Protein AF-A0A958CRF4-F1 (afdb_monomer_lite)

Foldseek 3Di:
DPLKLLQLLLCLQVLVPDDDDDQLLCLQPVVHDDPLLDDDLPDALLVLLVVLLVSLLVVLVLQLCCQVLQLLDQDDDVCVSSVGDPSNCVSAWDWDDDPFKIKIKGQSLSSGSLSSVLRNLVPPPQSVLLVVCPPHDCPDPSNCCNVVPSQVVNLVSSVSSQSSLVSNVVVCVPVVSQVVFDPLQVSLVVSADDPPDRTRPPRDPSSNDRSNPGGGSMGMDMDTHDPDHDDPPVSVVVSCVSVVPDDPDDDDD

Secondary structure (DSSP, 8-state):
---SHHHHHHHHTTGGG--S---HHHHHHTT---GGG---TTS-HHHHHHHHHHHHHHHHHHHHTHHHHHTT-SS--HHHHTT--HHHHHHHEEEEEETTEEEEEEEGGGG-HHHHHHHHHIIIIIHHHHHHTTT--TTSHHHHHIIIIIHHHHHHHHHHHHHHHHHHHHTTTT-HHHHTTB-HHHHHHHTPPPTTPPPPTT--GGG---GGG----EEEEEEEPPSS---THHHHHHHHHHTT---------

Sequence (253 aa):
MPTSLPALAAGILRSDQLWHVRSDAVRFEAAGLTPAYTLEAALSVEAQADRAAHLVAELARKLGRLPEAFAWWPVFEPGPYFDLYSSQIHSFCRVEELQSVVRVRIYADLLLPAFRRAEAFFIETFLPAYHAAAGLAPDDAFSRNLADHAIPGMIELLRDAELAVAGTLARLEDQLDVLALLGGLEERIQHRPPPGSRLAPRLPLELQRMPREMPTLTLDAMFNGPERRPFGRDAWLHFQQAQGVRQSWPNND

Structure (mmCIF, N/CA/C/O backbone):
data_AF-A0A958CRF4-F1
#
_entry.id   AF-A0A958CRF4-F1
#
loop_
_atom_site.group_PDB
_atom_site.id
_atom_site.type_symbol
_atom_site.label_atom_id
_atom_site.label_alt_id
_atom_site.label_comp_id
_atom_site.label_asym_id
_atom_site.label_entity_id
_atom_site.label_seq_id
_atom_site.pdbx_PDB_ins_code
_atom_site.Cartn_x
_atom_site.Cartn_y
_atom_site.Cartn_z
_atom_site.occupancy
_atom_site.B_iso_or_equiv
_atom_site.auth_seq_id
_atom_site.auth_comp_id
_atom_site.auth_asym_id
_atom_site.auth_atom_id
_atom_site.pdbx_PDB_model_num
ATOM 1 N N . MET A 1 1 ? 4.910 -7.845 1.974 1.00 82.00 1 MET A N 1
ATOM 2 C CA . MET A 1 1 ? 5.471 -7.365 0.696 1.00 82.00 1 MET A CA 1
ATOM 3 C C . MET A 1 1 ? 5.116 -5.884 0.619 1.00 82.00 1 MET A C 1
ATOM 5 O O . MET A 1 1 ? 4.857 -5.339 1.696 1.00 82.00 1 MET A O 1
ATOM 9 N N . PRO A 1 2 ? 5.196 -5.168 -0.513 1.00 89.19 2 PRO A N 1
ATOM 10 C CA . PRO A 1 2 ? 4.726 -3.792 -0.537 1.00 89.19 2 PRO A CA 1
ATOM 11 C C . PRO A 1 2 ? 3.223 -3.719 -0.245 1.00 89.19 2 PRO A C 1
ATOM 13 O O . PRO A 1 2 ? 2.408 -4.099 -1.069 1.00 89.19 2 PRO A O 1
ATOM 16 N N . THR A 1 3 ? 2.840 -3.248 0.936 1.00 92.81 3 THR A N 1
ATOM 17 C CA . THR A 1 3 ? 1.425 -3.035 1.300 1.00 92.81 3 THR A CA 1
ATOM 18 C C . THR A 1 3 ? 1.029 -1.560 1.228 1.00 92.81 3 THR A C 1
ATOM 20 O O . THR A 1 3 ? -0.141 -1.228 1.368 1.00 92.81 3 THR A O 1
ATOM 23 N N . SER A 1 4 ? 1.997 -0.676 0.982 1.00 96.19 4 SER A N 1
ATOM 24 C CA . SER A 1 4 ? 1.837 0.774 0.884 1.00 96.19 4 SER A CA 1
ATOM 25 C C . SER A 1 4 ? 2.729 1.350 -0.223 1.00 96.19 4 SER A C 1
ATOM 27 O O . SER A 1 4 ? 3.703 0.715 -0.642 1.00 96.19 4 SER A O 1
ATOM 29 N N . LEU A 1 5 ? 2.438 2.564 -0.697 1.00 96.19 5 LEU A N 1
ATOM 30 C CA . LEU A 1 5 ? 3.277 3.275 -1.670 1.00 96.19 5 LEU A CA 1
ATOM 31 C C . LEU A 1 5 ? 4.722 3.493 -1.187 1.00 96.19 5 LEU A C 1
ATOM 33 O O . LEU A 1 5 ? 5.643 3.210 -1.959 1.00 96.19 5 LEU A O 1
ATOM 37 N N . PRO A 1 6 ? 4.978 3.920 0.069 1.00 96.38 6 PRO A N 1
ATOM 38 C CA . PRO A 1 6 ? 6.333 3.964 0.610 1.00 96.38 6 PRO A CA 1
ATOM 39 C C . PRO A 1 6 ? 7.037 2.601 0.562 1.00 96.38 6 PRO A C 1
ATOM 41 O O . PRO A 1 6 ? 8.215 2.535 0.201 1.00 96.38 6 PRO A O 1
ATOM 44 N N . ALA A 1 7 ? 6.327 1.512 0.879 1.00 95.12 7 ALA A N 1
ATOM 45 C CA . ALA A 1 7 ? 6.877 0.160 0.806 1.00 95.12 7 ALA A CA 1
ATOM 46 C C . ALA A 1 7 ? 7.189 -0.260 -0.640 1.00 95.12 7 ALA A C 1
ATOM 48 O O . ALA A 1 7 ? 8.206 -0.914 -0.879 1.00 95.12 7 ALA A O 1
ATOM 49 N N . LEU A 1 8 ? 6.350 0.134 -1.604 1.00 96.44 8 LEU A N 1
ATOM 50 C CA . LEU A 1 8 ? 6.543 -0.156 -3.027 1.00 96.44 8 LEU A CA 1
ATOM 51 C C . LEU A 1 8 ? 7.757 0.585 -3.579 1.00 96.44 8 LEU A C 1
ATOM 53 O O . LEU A 1 8 ? 8.631 -0.044 -4.171 1.00 96.44 8 LEU A O 1
ATOM 57 N N . ALA A 1 9 ? 7.877 1.882 -3.295 1.00 95.50 9 ALA A N 1
ATOM 58 C CA . ALA A 1 9 ? 9.053 2.668 -3.658 1.00 95.50 9 ALA A CA 1
ATOM 59 C C . ALA A 1 9 ? 10.336 2.073 -3.053 1.00 95.50 9 ALA A C 1
ATOM 61 O O . ALA A 1 9 ? 11.333 1.886 -3.748 1.00 95.50 9 ALA A O 1
ATOM 62 N N . ALA A 1 10 ? 10.306 1.682 -1.774 1.00 94.38 10 ALA A N 1
ATOM 63 C CA . ALA A 1 10 ? 11.441 1.020 -1.129 1.00 94.38 10 ALA A CA 1
ATOM 64 C C . ALA A 1 10 ? 11.758 -0.358 -1.726 1.00 94.38 10 ALA A C 1
ATOM 66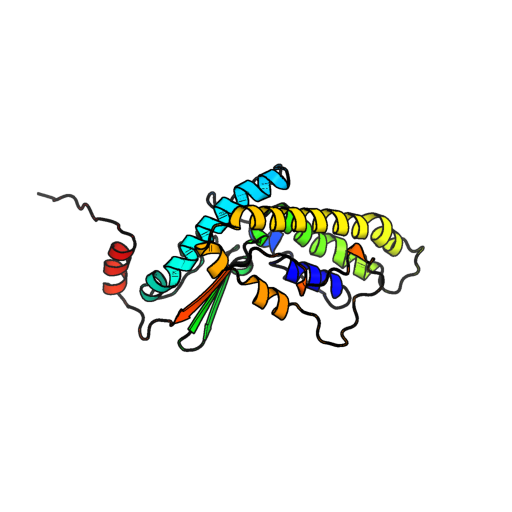 O O . ALA A 1 10 ? 12.909 -0.799 -1.670 1.00 94.38 10 ALA A O 1
ATOM 67 N N . GLY A 1 11 ? 10.746 -1.052 -2.250 1.00 94.88 11 GLY A N 1
ATOM 68 C CA . GLY A 1 11 ? 10.902 -2.298 -2.985 1.00 94.88 11 GLY A CA 1
ATOM 69 C C . GLY A 1 11 ? 11.618 -2.077 -4.313 1.00 94.88 11 GLY A C 1
ATOM 70 O O . GLY A 1 11 ? 12.642 -2.707 -4.563 1.00 94.88 11 GLY A O 1
ATOM 71 N N . ILE A 1 12 ? 11.147 -1.112 -5.106 1.00 95.50 12 ILE A N 1
ATOM 72 C CA . ILE A 1 12 ? 11.745 -0.731 -6.391 1.00 95.50 12 ILE A CA 1
ATOM 73 C C . ILE A 1 12 ? 13.213 -0.337 -6.199 1.00 95.50 12 ILE A C 1
ATOM 75 O O . ILE A 1 12 ? 14.089 -0.913 -6.844 1.00 95.50 12 ILE A O 1
ATOM 79 N N . LEU A 1 13 ? 13.510 0.546 -5.240 1.00 94.44 13 LEU A N 1
ATOM 80 C CA . LEU A 1 13 ? 14.875 0.991 -4.929 1.00 94.44 13 LEU A CA 1
ATOM 81 C C . LEU A 1 13 ? 15.835 -0.136 -4.520 1.00 94.44 13 LEU A C 1
ATOM 83 O O . LEU A 1 13 ? 17.048 0.055 -4.598 1.00 94.44 13 LEU A O 1
ATOM 87 N N . ARG A 1 14 ? 15.311 -1.277 -4.063 1.00 92.88 14 ARG A N 1
ATOM 88 C CA . ARG A 1 14 ? 16.075 -2.450 -3.610 1.00 92.88 14 ARG A CA 1
ATOM 89 C C . ARG A 1 14 ? 15.792 -3.680 -4.468 1.00 92.88 14 ARG A C 1
ATOM 91 O O . ARG A 1 14 ? 15.901 -4.807 -3.988 1.00 92.88 14 ARG A O 1
ATOM 98 N N . SER A 1 15 ? 15.413 -3.479 -5.731 1.00 94.00 15 SER A N 1
ATOM 99 C CA . SER A 1 15 ? 15.093 -4.581 -6.648 1.00 94.00 15 SER A CA 1
ATOM 100 C C . SER A 1 15 ? 16.239 -5.588 -6.760 1.00 94.00 15 SER A C 1
ATOM 102 O O . SER A 1 15 ? 15.994 -6.781 -6.840 1.00 94.00 15 SER A O 1
ATOM 104 N N . ASP A 1 16 ? 17.489 -5.134 -6.656 1.00 91.94 16 ASP A N 1
ATOM 105 C CA . ASP A 1 16 ? 18.699 -5.964 -6.660 1.00 91.94 16 ASP A CA 1
ATOM 106 C C . ASP A 1 16 ? 18.912 -6.809 -5.396 1.00 91.94 16 ASP A C 1
ATOM 108 O O . ASP A 1 16 ? 19.868 -7.573 -5.357 1.00 91.94 16 ASP A O 1
ATOM 112 N N . GLN A 1 17 ? 18.074 -6.661 -4.367 1.00 89.56 17 GLN A N 1
ATOM 113 C CA . GLN A 1 17 ? 18.165 -7.365 -3.080 1.00 89.56 17 GLN A CA 1
ATOM 114 C C . GLN A 1 17 ? 16.925 -8.221 -2.787 1.00 89.56 17 GLN A C 1
ATOM 116 O O . GLN A 1 17 ? 16.909 -8.975 -1.813 1.00 89.56 17 GLN A O 1
ATOM 121 N N . LEU A 1 18 ? 15.875 -8.114 -3.603 1.00 87.75 18 LEU A N 1
ATOM 122 C CA . LEU A 1 18 ? 14.605 -8.799 -3.384 1.00 87.75 18 LEU A CA 1
ATOM 123 C C . LEU A 1 18 ? 14.494 -10.051 -4.255 1.00 87.75 18 LEU A C 1
ATOM 125 O O . LEU A 1 18 ? 14.435 -9.954 -5.474 1.00 87.75 18 LEU A O 1
ATOM 129 N N . TRP A 1 19 ? 14.371 -11.221 -3.628 1.00 79.69 19 TRP A N 1
ATOM 130 C CA . TRP A 1 19 ? 14.086 -12.494 -4.299 1.00 79.69 19 TRP A CA 1
ATOM 131 C C . TRP A 1 19 ? 12.887 -13.197 -3.668 1.00 79.69 19 TRP A C 1
ATOM 133 O O . TRP A 1 19 ? 12.632 -13.058 -2.474 1.00 79.69 19 TRP A O 1
ATOM 143 N N . HIS A 1 20 ? 12.181 -13.999 -4.472 1.00 78.69 20 HIS A N 1
ATOM 144 C CA . HIS A 1 20 ? 11.100 -14.889 -4.021 1.00 78.69 20 HIS A CA 1
ATOM 145 C C . HIS A 1 20 ? 9.964 -14.186 -3.259 1.00 78.69 20 HIS A C 1
ATOM 147 O O . HIS A 1 20 ? 9.443 -14.684 -2.261 1.00 78.69 20 HIS A O 1
ATOM 153 N N . VAL A 1 21 ? 9.563 -13.023 -3.760 1.00 86.81 21 VAL A N 1
ATOM 154 C CA . VAL A 1 21 ? 8.446 -12.234 -3.238 1.00 86.81 21 VAL A CA 1
ATOM 155 C C . VAL A 1 21 ? 7.126 -12.636 -3.915 1.00 86.81 21 VAL A C 1
ATOM 157 O O . VAL A 1 21 ? 7.129 -13.126 -5.041 1.00 86.81 21 VAL A O 1
ATOM 160 N N . ARG A 1 22 ? 5.992 -12.473 -3.222 1.00 91.50 22 ARG A N 1
ATOM 161 C CA . ARG A 1 22 ? 4.640 -12.745 -3.753 1.00 91.50 22 ARG A CA 1
ATOM 162 C C . ARG A 1 22 ? 3.804 -11.473 -3.699 1.00 91.50 22 ARG A C 1
ATOM 164 O O . ARG A 1 22 ? 3.971 -10.709 -2.757 1.00 91.50 22 ARG A O 1
ATOM 171 N N . SER A 1 23 ? 2.913 -11.270 -4.664 1.00 94.06 23 SER A N 1
ATOM 172 C CA . SER A 1 23 ? 2.065 -10.077 -4.680 1.00 94.06 23 SER A CA 1
ATOM 173 C C . SER A 1 23 ? 1.059 -10.122 -3.528 1.00 94.06 23 SER A C 1
ATOM 175 O O . SER A 1 23 ? 0.259 -11.059 -3.414 1.00 94.06 23 SER A O 1
ATOM 177 N N . ASP A 1 24 ? 1.115 -9.109 -2.661 1.00 92.50 24 ASP A N 1
ATOM 178 C CA . ASP A 1 24 ? 0.096 -8.914 -1.628 1.00 92.50 24 ASP A CA 1
ATOM 179 C C . ASP A 1 24 ? -1.225 -8.451 -2.267 1.00 92.50 24 ASP A C 1
ATOM 181 O O . ASP A 1 24 ? -2.290 -8.835 -1.784 1.00 92.50 24 ASP A O 1
ATOM 185 N N . ALA A 1 25 ? -1.184 -7.729 -3.395 1.00 92.62 25 ALA A N 1
ATOM 186 C CA . ALA A 1 25 ? -2.379 -7.345 -4.145 1.00 92.62 25 ALA A CA 1
ATOM 187 C C . ALA A 1 25 ? -3.151 -8.557 -4.691 1.00 92.62 25 ALA A C 1
ATOM 189 O O . ALA A 1 25 ? -4.352 -8.677 -4.446 1.00 92.62 25 ALA A O 1
ATOM 190 N N . VAL A 1 26 ? -2.469 -9.497 -5.353 1.00 92.25 26 VAL A N 1
ATOM 191 C CA . VAL A 1 26 ? -3.100 -10.717 -5.888 1.00 92.25 26 VAL A CA 1
ATOM 192 C C . VAL A 1 26 ? -3.686 -11.567 -4.766 1.00 92.25 26 VAL A C 1
ATOM 194 O O . VAL A 1 26 ? -4.803 -12.072 -4.879 1.00 92.25 26 VAL A O 1
ATOM 197 N N . ARG A 1 27 ? -2.977 -11.693 -3.638 1.00 89.94 27 ARG A N 1
ATOM 198 C CA . ARG A 1 27 ? -3.499 -12.395 -2.457 1.00 89.94 27 ARG A CA 1
ATOM 199 C C . ARG A 1 27 ? -4.747 -11.714 -1.889 1.00 89.94 27 ARG A C 1
ATOM 201 O O . ARG A 1 27 ? -5.693 -12.404 -1.505 1.00 89.94 27 ARG A O 1
ATOM 208 N N . PHE A 1 28 ? -4.731 -10.389 -1.811 1.00 90.19 28 PHE A N 1
ATOM 209 C CA . PHE A 1 28 ? -5.831 -9.583 -1.290 1.00 90.19 28 PHE A CA 1
ATOM 210 C C . PHE A 1 28 ? -7.092 -9.702 -2.166 1.00 90.19 28 PHE A C 1
ATOM 212 O O . PHE A 1 28 ? -8.204 -9.779 -1.639 1.00 90.19 28 PHE A O 1
ATOM 219 N N . GLU A 1 29 ? -6.923 -9.814 -3.486 1.00 90.12 29 GLU A N 1
ATOM 220 C CA . GLU A 1 29 ? -8.018 -9.986 -4.450 1.00 90.12 29 GLU A CA 1
ATOM 221 C C . GLU A 1 29 ? -8.488 -11.439 -4.626 1.00 90.12 29 GLU A C 1
ATOM 223 O O . GLU A 1 29 ? -9.610 -11.656 -5.077 1.00 90.12 29 GLU A O 1
ATOM 228 N N . ALA A 1 30 ? -7.694 -12.441 -4.230 1.00 86.81 30 ALA A N 1
ATOM 229 C CA . ALA A 1 30 ? -7.981 -13.857 -4.494 1.00 86.81 30 ALA A CA 1
ATOM 230 C C . ALA A 1 30 ? -9.341 -14.358 -3.964 1.00 86.81 30 ALA A C 1
ATOM 232 O O . ALA A 1 30 ? -9.904 -15.298 -4.519 1.00 86.81 30 ALA A O 1
ATOM 233 N N . ALA A 1 31 ? -9.871 -13.754 -2.895 1.00 78.19 31 ALA A N 1
ATOM 234 C CA . ALA A 1 31 ? -11.180 -14.101 -2.325 1.00 78.19 31 ALA A CA 1
ATOM 235 C C . ALA A 1 31 ? -12.327 -13.182 -2.797 1.00 78.19 31 ALA A C 1
ATOM 237 O O . ALA A 1 31 ? -13.464 -13.359 -2.365 1.00 78.19 31 ALA A O 1
ATOM 238 N N . GLY A 1 32 ? -12.036 -12.200 -3.656 1.00 82.75 32 GLY A N 1
ATOM 239 C CA . GLY A 1 32 ? -12.906 -11.053 -3.899 1.00 82.75 32 GLY A CA 1
ATOM 240 C C . GLY A 1 32 ? -12.908 -10.081 -2.715 1.00 82.75 32 GLY A C 1
ATOM 241 O O . GLY A 1 32 ? -12.765 -10.471 -1.554 1.00 82.75 32 GLY A O 1
ATOM 242 N N . LEU A 1 33 ? -13.048 -8.784 -2.994 1.00 84.06 33 LEU A N 1
ATOM 243 C CA . LEU A 1 33 ? -13.228 -7.794 -1.933 1.00 84.06 33 LEU A CA 1
ATOM 244 C C . LEU A 1 33 ? -14.622 -7.925 -1.334 1.00 84.06 33 LEU A C 1
ATOM 246 O O . LEU A 1 33 ? -15.585 -8.216 -2.045 1.00 84.06 33 LEU A O 1
ATOM 250 N N . THR A 1 34 ? -14.740 -7.700 -0.025 1.00 83.69 34 THR A N 1
ATOM 251 C CA . THR A 1 34 ? -16.070 -7.590 0.570 1.00 83.69 34 THR A CA 1
ATOM 252 C C . THR A 1 34 ? -16.790 -6.384 -0.045 1.00 83.69 34 THR A C 1
ATOM 254 O O . THR A 1 34 ? -16.140 -5.413 -0.459 1.00 83.69 34 THR A O 1
ATOM 257 N N . PRO A 1 35 ? -18.134 -6.400 -0.128 1.00 83.06 35 PRO A N 1
ATOM 258 C CA . PRO A 1 35 ? -18.886 -5.286 -0.707 1.00 83.06 35 PRO A CA 1
ATOM 259 C C . PRO A 1 35 ? -18.554 -3.935 -0.060 1.00 83.06 35 PRO A C 1
ATOM 261 O O . PRO A 1 35 ? -18.551 -2.915 -0.742 1.00 83.06 35 PRO A O 1
ATOM 264 N N . ALA A 1 36 ? -18.196 -3.943 1.229 1.00 84.12 36 ALA A N 1
ATOM 265 C CA . ALA A 1 36 ? -17.781 -2.764 1.982 1.00 84.12 36 ALA A CA 1
ATOM 266 C C . ALA A 1 36 ? -16.512 -2.085 1.435 1.00 84.12 36 ALA A C 1
ATOM 268 O O . ALA A 1 36 ? -16.343 -0.892 1.651 1.00 84.12 36 ALA A O 1
ATOM 269 N N . TYR A 1 37 ? -15.641 -2.811 0.725 1.00 87.94 37 TYR A N 1
ATOM 270 C CA . TYR A 1 37 ? -14.351 -2.309 0.228 1.00 87.94 37 TYR A CA 1
ATOM 271 C C . TYR A 1 37 ? -14.184 -2.427 -1.287 1.00 87.94 37 TYR A C 1
ATOM 273 O O . TYR A 1 37 ? -13.086 -2.243 -1.813 1.00 87.94 37 TYR A O 1
ATOM 281 N N . THR A 1 38 ? -15.253 -2.756 -2.009 1.00 88.56 38 THR A N 1
ATOM 282 C CA . THR A 1 38 ? -15.163 -2.985 -3.449 1.00 88.56 38 THR A CA 1
ATOM 283 C C . THR A 1 38 ? -15.053 -1.660 -4.203 1.00 88.56 38 THR A C 1
ATOM 285 O O . THR A 1 38 ? -15.966 -0.836 -4.189 1.00 88.56 38 THR A O 1
ATOM 288 N N . LEU A 1 39 ? -13.940 -1.485 -4.917 1.00 90.69 39 LEU A N 1
ATOM 289 C CA . LEU A 1 39 ? -13.748 -0.434 -5.915 1.00 90.69 39 LEU A CA 1
ATOM 290 C C . LEU A 1 39 ? -13.551 -1.068 -7.289 1.00 90.69 39 LEU A C 1
ATOM 292 O O . LEU A 1 39 ? -12.699 -1.938 -7.471 1.00 90.69 39 LEU A O 1
ATOM 296 N N . GLU A 1 40 ? -14.336 -0.615 -8.260 1.00 88.06 40 GLU A N 1
ATOM 297 C CA . GLU A 1 40 ? -14.261 -1.093 -9.638 1.00 88.06 40 GLU A CA 1
ATOM 298 C C . GLU A 1 40 ? -12.939 -0.664 -10.293 1.00 88.06 40 GLU A C 1
ATOM 300 O O . GLU A 1 40 ? -12.587 0.516 -10.313 1.00 88.06 40 GLU A O 1
ATOM 305 N N . ALA A 1 41 ? -12.219 -1.619 -10.887 1.00 84.88 41 ALA A N 1
ATOM 306 C CA . ALA A 1 41 ? -10.927 -1.359 -11.528 1.00 84.88 41 ALA A CA 1
ATOM 307 C C . ALA A 1 41 ? -11.018 -0.468 -12.783 1.00 84.88 41 ALA A C 1
ATOM 309 O O . ALA A 1 41 ? -10.018 0.142 -13.167 1.00 84.88 41 ALA A O 1
ATOM 310 N N . ALA A 1 42 ? -12.202 -0.402 -13.406 1.00 87.94 42 ALA A N 1
ATOM 311 C CA . ALA A 1 42 ? -12.482 0.395 -14.602 1.00 87.94 42 ALA A CA 1
ATOM 312 C C . ALA A 1 42 ? -12.683 1.894 -14.311 1.00 87.94 42 ALA A C 1
ATOM 314 O O . ALA A 1 42 ? -12.766 2.692 -15.244 1.00 87.94 42 ALA A O 1
ATOM 315 N N . LEU A 1 43 ? -12.767 2.290 -13.037 1.00 89.88 43 LEU A N 1
ATOM 316 C CA . LEU A 1 43 ? -12.869 3.696 -12.661 1.00 89.88 43 LEU A CA 1
ATOM 317 C C . LEU A 1 43 ? -11.596 4.454 -13.038 1.00 89.88 43 LEU A C 1
ATOM 319 O O . LEU A 1 43 ? -10.481 3.943 -12.880 1.00 89.88 43 LEU A O 1
ATOM 323 N N . SER A 1 44 ? -11.768 5.708 -13.459 1.00 94.19 44 SER A N 1
ATOM 324 C CA . SER A 1 44 ? -10.651 6.641 -13.598 1.00 94.19 44 SER A CA 1
ATOM 325 C C . SER A 1 44 ? -9.925 6.810 -12.260 1.00 94.19 44 SER A C 1
ATOM 327 O O . SER A 1 44 ? -10.515 6.628 -11.195 1.00 94.19 44 SER A O 1
ATOM 329 N N . VAL A 1 45 ? -8.644 7.183 -12.303 1.00 93.38 45 VAL A N 1
ATOM 330 C CA . VAL A 1 45 ? -7.834 7.441 -11.097 1.00 93.38 45 VAL A CA 1
ATOM 331 C C . VAL A 1 45 ? -8.514 8.455 -10.166 1.00 93.38 45 VAL A C 1
ATOM 333 O O . VAL A 1 45 ? -8.537 8.269 -8.953 1.00 93.38 45 VAL A O 1
ATOM 336 N N . GLU A 1 46 ? -9.140 9.484 -10.734 1.00 92.75 46 GLU A N 1
ATOM 337 C CA . GLU A 1 46 ? -9.893 10.488 -9.982 1.00 92.75 46 GLU A CA 1
ATOM 338 C C . GLU A 1 46 ? -11.139 9.901 -9.299 1.00 92.75 46 GLU A C 1
ATOM 340 O O . GLU A 1 46 ? -11.328 10.083 -8.099 1.00 92.75 46 GLU A O 1
ATOM 345 N N . ALA A 1 47 ? -11.944 9.116 -10.023 1.00 93.81 47 ALA A N 1
ATOM 346 C CA . ALA A 1 47 ? -13.121 8.469 -9.448 1.00 93.81 47 ALA A CA 1
ATOM 347 C C . ALA A 1 47 ? -12.751 7.407 -8.395 1.00 93.81 47 ALA A C 1
ATOM 349 O O . ALA A 1 47 ? -13.492 7.204 -7.430 1.00 93.81 47 ALA A O 1
ATOM 350 N N . GLN A 1 48 ? -11.600 6.741 -8.555 1.00 95.00 48 GLN A N 1
ATOM 351 C CA . GLN A 1 48 ? -11.037 5.880 -7.514 1.00 95.00 48 GLN A CA 1
ATOM 352 C C . GLN A 1 48 ? -10.724 6.692 -6.257 1.00 95.00 48 GLN A C 1
ATOM 354 O O . GLN A 1 48 ? -11.115 6.266 -5.176 1.00 95.00 48 GLN A O 1
ATOM 359 N N . ALA A 1 49 ? -10.083 7.857 -6.391 1.00 95.88 49 ALA A N 1
ATOM 360 C CA . ALA A 1 49 ? -9.750 8.718 -5.261 1.00 95.88 49 ALA A CA 1
ATOM 361 C C . ALA A 1 49 ? -10.991 9.212 -4.496 1.00 95.88 49 ALA A C 1
ATOM 363 O O . ALA A 1 49 ? -11.015 9.166 -3.265 1.00 95.88 49 ALA A O 1
ATOM 364 N N . ASP A 1 50 ? -12.048 9.615 -5.210 1.00 95.06 50 ASP A N 1
ATOM 365 C CA . ASP A 1 50 ? -13.335 9.998 -4.613 1.00 95.06 50 ASP A CA 1
ATOM 366 C C . ASP A 1 50 ? -13.943 8.877 -3.772 1.00 95.06 50 ASP A C 1
ATOM 368 O O . ASP A 1 50 ? -14.264 9.059 -2.594 1.00 95.06 50 ASP A O 1
ATOM 372 N N . ARG A 1 51 ? -14.094 7.686 -4.359 1.00 95.38 51 ARG A N 1
ATOM 373 C CA . ARG A 1 51 ? -14.695 6.559 -3.639 1.00 95.38 51 ARG A CA 1
ATOM 374 C C . ARG A 1 51 ? -13.788 6.062 -2.511 1.00 95.38 51 ARG A C 1
ATOM 376 O O . ARG A 1 51 ? -14.286 5.748 -1.434 1.00 95.38 51 ARG A O 1
ATOM 383 N N . ALA A 1 52 ? -12.474 6.030 -2.720 1.00 96.44 52 ALA A N 1
ATOM 384 C CA . ALA A 1 52 ? -11.516 5.607 -1.705 1.00 96.44 52 ALA A CA 1
ATOM 385 C C . ALA A 1 52 ? -11.531 6.516 -0.475 1.00 96.44 52 ALA A C 1
ATOM 387 O O . ALA A 1 52 ? -11.440 5.999 0.634 1.00 96.44 52 ALA A O 1
ATOM 388 N N . ALA A 1 53 ? -11.730 7.828 -0.635 1.00 97.12 53 ALA A N 1
ATOM 389 C CA . ALA A 1 53 ? -11.833 8.744 0.501 1.00 97.12 53 ALA A CA 1
ATOM 390 C C . ALA A 1 53 ? -12.973 8.334 1.449 1.00 97.12 53 ALA A C 1
ATOM 392 O O . ALA A 1 53 ? -12.780 8.243 2.660 1.00 97.12 53 ALA A O 1
ATOM 393 N N . HIS A 1 54 ? -14.135 7.967 0.905 1.00 95.38 54 HIS A N 1
ATOM 394 C CA . HIS A 1 54 ? -15.262 7.481 1.705 1.00 95.38 54 HIS A CA 1
ATOM 395 C C . HIS A 1 54 ? -14.932 6.177 2.449 1.00 95.38 54 HIS A C 1
ATOM 397 O O . HIS A 1 54 ? -15.272 6.029 3.625 1.00 95.38 54 HIS A O 1
ATOM 403 N N . LEU A 1 55 ? -14.238 5.243 1.789 1.00 95.88 55 LEU A N 1
ATOM 404 C CA . LEU A 1 55 ? -13.837 3.967 2.392 1.00 95.88 55 LEU A CA 1
ATOM 405 C C . LEU A 1 55 ? -12.793 4.148 3.500 1.00 95.88 55 LEU A C 1
ATOM 407 O O . LEU A 1 55 ? -12.903 3.538 4.564 1.00 95.88 55 LEU A O 1
ATOM 411 N N . VAL A 1 56 ? -11.796 5.004 3.270 1.00 97.00 56 VAL A N 1
ATOM 412 C CA . VAL A 1 56 ? -10.758 5.333 4.255 1.00 97.00 56 VAL A CA 1
ATOM 413 C C . VAL A 1 56 ? -11.373 6.040 5.459 1.00 97.00 56 VAL A C 1
ATOM 415 O O . VAL A 1 56 ? -11.035 5.698 6.589 1.00 97.00 56 VAL A O 1
ATOM 418 N N . ALA A 1 57 ? -12.326 6.951 5.250 1.00 96.25 57 ALA A N 1
ATOM 419 C CA . ALA A 1 57 ? -13.051 7.607 6.336 1.00 96.25 57 ALA A CA 1
ATOM 420 C C . ALA A 1 57 ? -13.854 6.610 7.195 1.00 96.25 57 ALA A C 1
ATOM 422 O O . ALA A 1 57 ? -13.860 6.704 8.423 1.00 96.25 57 ALA A O 1
ATOM 423 N N . GLU A 1 58 ? -14.512 5.621 6.579 1.00 95.31 58 GLU A N 1
ATOM 424 C CA . GLU A 1 58 ? -15.184 4.537 7.313 1.00 95.31 58 GLU A CA 1
ATOM 425 C C . GLU A 1 58 ? -14.186 3.691 8.114 1.00 95.31 58 GLU A C 1
ATOM 427 O O . GLU A 1 58 ? -14.420 3.410 9.291 1.00 95.31 58 GLU A O 1
ATOM 432 N N . LEU A 1 59 ? -13.047 3.325 7.519 1.00 96.06 59 LEU A N 1
ATOM 433 C CA . LEU A 1 59 ? -11.993 2.587 8.219 1.00 96.06 59 LEU A CA 1
ATOM 434 C C . LEU A 1 59 ? -11.413 3.372 9.388 1.00 96.06 59 LEU A C 1
ATOM 436 O O . LEU A 1 59 ? -11.248 2.801 10.462 1.00 96.06 59 LEU A O 1
ATOM 440 N N . ALA A 1 60 ? -11.157 4.665 9.208 1.00 96.69 60 ALA A N 1
ATOM 441 C CA . ALA A 1 60 ? -10.694 5.547 10.268 1.00 96.69 60 ALA A CA 1
ATOM 442 C C . ALA A 1 60 ? -11.713 5.612 11.412 1.00 96.69 60 ALA A C 1
ATOM 444 O O . ALA A 1 60 ? -11.339 5.434 12.566 1.00 96.69 60 ALA A O 1
ATOM 445 N N . ARG A 1 61 ? -13.016 5.735 11.120 1.00 95.31 61 ARG A N 1
ATOM 446 C CA . ARG A 1 61 ? -14.069 5.680 12.152 1.00 95.31 61 ARG A CA 1
ATOM 447 C C . ARG A 1 61 ? -14.120 4.336 12.880 1.00 95.31 61 ARG A C 1
ATOM 449 O O . ARG A 1 61 ? -14.316 4.297 14.095 1.00 95.31 61 ARG A O 1
ATOM 456 N N . LYS A 1 62 ? -13.958 3.212 12.176 1.00 95.56 62 LYS A N 1
ATOM 457 C CA . LYS A 1 62 ? -13.860 1.887 12.815 1.00 95.56 62 LYS A CA 1
ATOM 458 C C . LYS A 1 62 ? -12.610 1.780 13.687 1.00 95.56 62 LYS A C 1
ATOM 460 O O . LYS A 1 62 ? -12.706 1.313 14.818 1.00 95.56 62 LYS A O 1
ATOM 465 N N . LEU A 1 63 ? -11.466 2.238 13.191 1.00 96.44 63 LEU A N 1
ATOM 466 C CA . LEU A 1 63 ? -10.195 2.209 13.906 1.00 96.44 63 LEU A CA 1
ATOM 467 C C . LEU A 1 63 ? -10.212 3.129 15.138 1.00 96.44 63 LEU A C 1
ATOM 469 O O . LEU A 1 63 ? -9.760 2.721 16.199 1.00 96.44 63 LEU A O 1
ATOM 473 N N . GLY A 1 64 ? -10.815 4.315 15.046 1.00 94.50 64 GLY A N 1
ATOM 474 C CA . GLY A 1 64 ? -10.964 5.249 16.165 1.00 94.50 64 GLY A CA 1
ATOM 475 C C . GLY A 1 64 ? -11.848 4.717 17.298 1.00 94.50 64 GLY A C 1
ATOM 476 O O . GLY A 1 64 ? -11.592 5.009 18.460 1.00 94.50 64 GLY A O 1
ATOM 477 N N . ARG A 1 65 ? -12.840 3.871 16.986 1.00 94.44 65 ARG A N 1
ATOM 478 C CA . ARG A 1 65 ? -13.671 3.168 17.988 1.00 94.44 65 ARG A CA 1
ATOM 479 C C . ARG A 1 65 ? -13.026 1.896 18.538 1.00 94.44 65 ARG A C 1
ATOM 481 O O . ARG A 1 65 ? -13.542 1.300 19.484 1.00 94.44 65 ARG A O 1
ATOM 488 N N . LEU A 1 66 ? -11.913 1.459 17.949 1.00 94.38 66 LEU A N 1
ATOM 489 C CA . LEU A 1 66 ? -11.280 0.203 18.320 1.00 94.38 66 LEU A CA 1
ATOM 490 C C . LEU A 1 66 ? -10.828 0.152 19.785 1.00 94.38 66 LEU A C 1
ATOM 492 O O . LEU A 1 66 ? -11.064 -0.888 20.385 1.00 94.38 66 LEU A O 1
ATOM 496 N N . PRO A 1 67 ? -10.250 1.201 20.402 1.00 92.12 67 PRO A N 1
ATOM 497 C CA . PRO A 1 67 ? -9.848 1.135 21.808 1.00 92.12 67 PRO A CA 1
ATOM 498 C C . PRO A 1 67 ? -10.997 0.727 22.740 1.00 92.12 67 PRO A C 1
ATOM 500 O O . PRO A 1 67 ? -10.814 -0.103 23.630 1.00 92.12 67 PRO A O 1
ATOM 503 N N . GLU A 1 68 ? -12.198 1.256 22.492 1.00 89.81 68 GLU A N 1
ATOM 504 C CA . GLU A 1 68 ? -13.397 0.922 23.260 1.00 89.81 68 GLU A CA 1
ATOM 505 C C . GLU A 1 68 ? -13.860 -0.508 22.980 1.00 89.81 68 GLU A C 1
ATOM 507 O O . GLU A 1 68 ? -14.157 -1.245 23.914 1.00 89.81 68 GLU A O 1
ATOM 512 N N . ALA A 1 69 ? -13.892 -0.926 21.711 1.00 89.25 69 ALA A N 1
ATOM 513 C CA . ALA A 1 69 ? -14.357 -2.254 21.313 1.00 89.25 69 ALA A CA 1
ATOM 514 C C . ALA A 1 69 ? -13.381 -3.383 21.697 1.00 89.25 69 ALA A C 1
ATOM 516 O O . ALA A 1 69 ? -13.805 -4.473 22.083 1.00 89.25 69 ALA A O 1
ATOM 517 N N . PHE A 1 70 ? -12.076 -3.124 21.608 1.00 89.06 70 PHE A N 1
ATOM 518 C CA . PHE A 1 70 ? -11.005 -4.100 21.798 1.00 89.06 70 PHE A CA 1
ATOM 519 C C . PHE A 1 70 ? -11.020 -4.694 23.206 1.00 89.06 70 PHE A C 1
ATOM 521 O O . PHE A 1 70 ? -10.815 -5.897 23.372 1.00 89.06 70 PHE A O 1
ATOM 528 N N . ALA A 1 71 ? -11.321 -3.873 24.216 1.00 84.94 71 ALA A N 1
ATOM 529 C CA . ALA A 1 71 ? -11.410 -4.307 25.607 1.00 84.94 71 ALA A CA 1
ATOM 530 C C . ALA A 1 71 ? -12.449 -5.421 25.830 1.00 84.94 71 ALA A C 1
ATOM 532 O O . ALA A 1 71 ? -12.317 -6.218 26.759 1.00 84.94 71 ALA A O 1
ATOM 533 N N . TRP A 1 72 ? -13.456 -5.507 24.959 1.00 83.06 72 TRP A N 1
ATOM 534 C CA . TRP A 1 72 ? -14.560 -6.456 25.075 1.00 83.06 72 TRP A CA 1
ATOM 535 C C . TRP A 1 72 ? -14.341 -7.757 24.314 1.00 83.06 72 TRP A C 1
ATOM 537 O O . TRP A 1 72 ? -15.168 -8.661 24.410 1.00 83.06 72 TRP A O 1
ATOM 547 N N . TRP A 1 73 ? -13.254 -7.871 23.553 1.00 84.88 73 TRP A N 1
ATOM 548 C CA . TRP A 1 73 ? -12.968 -9.051 22.750 1.00 84.88 73 TRP A CA 1
ATOM 549 C C . TRP A 1 73 ? -12.058 -10.031 23.502 1.00 84.88 73 TRP A C 1
ATOM 551 O O . TRP A 1 73 ? -10.878 -9.727 23.715 1.00 84.88 73 TRP A O 1
ATOM 561 N N . PRO A 1 74 ? -12.557 -11.236 23.868 1.00 83.00 74 PRO A N 1
ATOM 562 C CA . PRO A 1 74 ? -11.746 -12.249 24.548 1.00 83.00 74 PRO A CA 1
ATOM 563 C C . PRO A 1 74 ? -10.499 -12.622 23.743 1.00 83.00 74 PRO A C 1
ATOM 565 O O . PRO A 1 74 ? -9.409 -12.746 24.296 1.00 83.00 74 PRO A O 1
ATOM 568 N N . VAL A 1 75 ? -10.662 -12.732 22.424 1.00 85.00 75 VAL A N 1
ATOM 569 C CA . VAL A 1 75 ? -9.600 -12.881 21.428 1.00 85.00 75 VAL A CA 1
ATOM 570 C C . VAL A 1 75 ? -9.903 -11.880 20.327 1.00 85.00 75 VAL A C 1
ATOM 572 O O . VAL A 1 75 ? -11.032 -11.853 19.837 1.00 85.00 75 VAL A O 1
ATOM 575 N N . PHE A 1 76 ? -8.936 -11.021 19.982 1.00 88.44 76 PHE A N 1
ATOM 576 C CA . PHE A 1 76 ? -9.187 -10.006 18.967 1.00 88.44 76 PHE A CA 1
ATOM 577 C C . PHE A 1 76 ? -9.037 -10.581 17.556 1.00 88.44 76 PHE A C 1
ATOM 579 O O . PHE A 1 76 ? -7.959 -11.045 17.195 1.00 88.44 76 PHE A O 1
ATOM 586 N N . GLU A 1 77 ? -10.104 -10.529 16.756 1.00 90.31 77 GLU A N 1
ATOM 587 C CA . GLU A 1 77 ? -10.129 -11.030 15.378 1.00 90.31 77 GLU A CA 1
ATOM 588 C C . GLU A 1 77 ? -10.323 -9.886 14.361 1.00 90.31 77 GLU A C 1
ATOM 590 O O . GLU A 1 77 ? -11.449 -9.457 14.103 1.00 90.31 77 GLU A O 1
ATOM 595 N N . PRO A 1 78 ? -9.259 -9.369 13.722 1.00 92.00 78 PRO A N 1
ATOM 596 C CA . PRO A 1 78 ? -9.375 -8.214 12.825 1.00 92.00 78 PRO A CA 1
ATOM 597 C C . PRO A 1 78 ? -10.335 -8.433 11.645 1.00 92.00 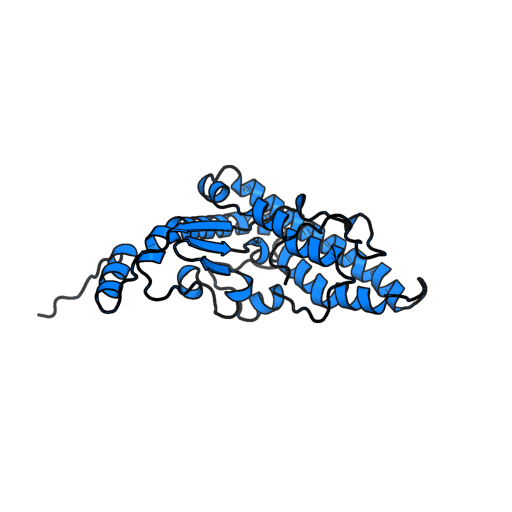78 PRO A C 1
ATOM 599 O O . PRO A 1 78 ? -10.901 -7.465 11.149 1.00 92.00 78 PRO A O 1
ATOM 602 N N . GLY A 1 79 ? -10.538 -9.683 11.213 1.00 92.25 79 GLY A N 1
ATOM 603 C CA . GLY A 1 79 ? -11.443 -10.035 10.115 1.00 92.25 79 GLY A CA 1
ATOM 604 C C . GLY A 1 79 ? -12.870 -9.534 10.337 1.00 92.25 79 GLY A C 1
ATOM 605 O O . GLY A 1 79 ? -13.291 -8.614 9.640 1.00 92.25 79 GLY A O 1
ATOM 606 N N . PRO A 1 80 ? -13.600 -10.073 11.329 1.00 90.94 80 PRO A N 1
ATOM 607 C CA . PRO A 1 80 ? -14.948 -9.613 11.656 1.00 90.94 80 PRO A CA 1
ATOM 608 C C . PRO A 1 80 ? -15.055 -8.124 12.012 1.00 90.94 80 PRO A C 1
ATOM 610 O O . PRO A 1 80 ? -16.067 -7.508 11.703 1.00 90.94 80 PRO A O 1
ATOM 613 N N . TYR A 1 81 ? -14.042 -7.524 12.649 1.00 93.69 81 TYR A N 1
ATOM 614 C CA . TYR A 1 81 ? -14.115 -6.108 13.045 1.00 93.69 81 TYR A CA 1
ATOM 615 C C . TYR A 1 81 ? -14.070 -5.167 11.837 1.00 93.69 81 TYR A C 1
ATOM 617 O O . TYR A 1 81 ? -14.791 -4.170 11.762 1.00 93.69 81 TYR A O 1
ATOM 625 N N . PHE A 1 82 ? -13.186 -5.485 10.893 1.00 93.56 82 PHE A N 1
ATOM 626 C CA . PHE A 1 82 ? -12.942 -4.678 9.710 1.00 93.56 82 PHE A CA 1
ATOM 627 C C . PHE A 1 82 ? -13.618 -5.247 8.464 1.00 93.56 82 PHE A C 1
ATOM 629 O O . PHE A 1 82 ? -13.243 -4.830 7.387 1.00 93.56 82 PHE A O 1
ATOM 636 N N . ASP A 1 83 ? -14.583 -6.165 8.570 1.00 92.62 83 ASP A N 1
ATOM 637 C CA . ASP A 1 83 ? -15.254 -6.807 7.425 1.00 92.62 83 ASP A CA 1
ATOM 638 C C . ASP A 1 83 ? -14.276 -7.377 6.368 1.00 92.62 83 ASP A C 1
ATOM 640 O O . ASP A 1 83 ? -14.427 -7.138 5.166 1.00 92.62 83 ASP A O 1
ATOM 644 N N . LEU A 1 84 ? -13.253 -8.116 6.814 1.00 90.94 84 LEU A N 1
ATOM 645 C CA . LEU A 1 84 ? -12.217 -8.718 5.963 1.00 90.94 84 LEU A CA 1
ATOM 646 C C . LEU A 1 84 ? -12.290 -10.247 5.965 1.00 90.94 84 LEU A C 1
ATOM 648 O O . LEU A 1 84 ? -12.490 -10.881 7.005 1.00 90.94 84 LEU A O 1
ATOM 652 N N . TYR A 1 85 ? -11.996 -10.853 4.815 1.00 89.69 85 TYR A N 1
ATOM 653 C CA . TYR A 1 85 ? -11.728 -12.288 4.727 1.00 89.69 85 TYR A CA 1
ATOM 654 C C . TYR A 1 85 ? -10.342 -12.640 5.282 1.00 89.69 85 TYR A C 1
ATOM 656 O O . TYR A 1 85 ? -9.410 -11.835 5.246 1.00 89.69 85 TYR A O 1
ATOM 664 N N . SER A 1 86 ? -10.153 -13.885 5.728 1.00 85.94 86 SER A N 1
ATOM 665 C CA . SER A 1 86 ? -8.877 -14.350 6.299 1.00 85.94 86 SER A CA 1
ATOM 666 C C . SER A 1 86 ? -7.677 -14.175 5.357 1.00 85.94 86 SER A C 1
ATOM 668 O O . SER A 1 86 ? -6.563 -13.919 5.813 1.00 85.94 86 SER A O 1
ATOM 670 N N . SER A 1 87 ? -7.888 -14.272 4.041 1.00 85.25 87 SER A N 1
ATOM 671 C CA . SER A 1 87 ? -6.848 -14.024 3.033 1.00 85.25 87 SER A CA 1
ATOM 672 C C . SER A 1 87 ? -6.360 -12.573 3.024 1.00 85.25 87 SER A C 1
ATOM 674 O O . SER A 1 87 ? -5.175 -12.350 2.775 1.00 85.25 87 SER A O 1
ATOM 676 N N . GLN A 1 88 ? -7.246 -11.623 3.336 1.00 90.88 88 GLN A N 1
ATOM 677 C CA . GLN A 1 88 ? -7.015 -10.178 3.287 1.00 90.88 88 GLN A CA 1
ATOM 678 C C . GLN A 1 88 ? -6.349 -9.651 4.551 1.00 90.88 88 GLN A C 1
ATOM 680 O O . GLN A 1 88 ? -5.514 -8.756 4.457 1.00 90.88 88 GLN A O 1
ATOM 685 N N . ILE A 1 89 ? -6.673 -10.229 5.716 1.00 90.56 89 ILE A N 1
ATOM 686 C CA . ILE A 1 89 ? -6.169 -9.776 7.023 1.00 90.56 89 ILE A CA 1
ATOM 687 C C . ILE A 1 89 ? -4.653 -9.572 6.985 1.00 90.56 89 ILE A C 1
ATOM 689 O O . ILE A 1 89 ? -4.176 -8.506 7.343 1.00 90.56 89 ILE A O 1
ATOM 693 N N . HIS A 1 90 ? -3.902 -10.559 6.497 1.00 86.94 90 HIS A N 1
ATOM 694 C CA . HIS A 1 90 ? -2.438 -10.533 6.543 1.00 86.94 90 HIS A CA 1
ATOM 695 C C . HIS A 1 90 ? -1.780 -9.463 5.665 1.00 86.94 90 HIS A C 1
ATOM 697 O O . HIS A 1 90 ? -0.662 -9.053 5.969 1.00 86.94 90 HIS A O 1
ATOM 703 N N . SER A 1 91 ? -2.433 -9.047 4.581 1.00 90.19 91 SER A N 1
ATOM 704 C CA . SER A 1 91 ? -1.917 -8.007 3.684 1.00 90.19 91 SER A CA 1
ATOM 705 C C . SER A 1 91 ? -2.425 -6.624 4.104 1.00 90.19 91 SER A C 1
ATOM 707 O O . SER A 1 91 ? -1.723 -5.631 3.952 1.00 90.19 91 SER A O 1
ATOM 709 N N . PHE A 1 92 ? -3.629 -6.562 4.675 1.00 93.19 92 PHE A N 1
ATOM 710 C CA . PHE A 1 92 ? -4.350 -5.319 4.933 1.00 93.19 92 PHE A CA 1
ATOM 711 C C . PHE A 1 92 ? -4.193 -4.773 6.352 1.00 93.19 92 PHE A C 1
ATOM 713 O O . PHE A 1 92 ? -4.214 -3.562 6.548 1.00 93.19 92 PHE A O 1
ATOM 720 N N . CY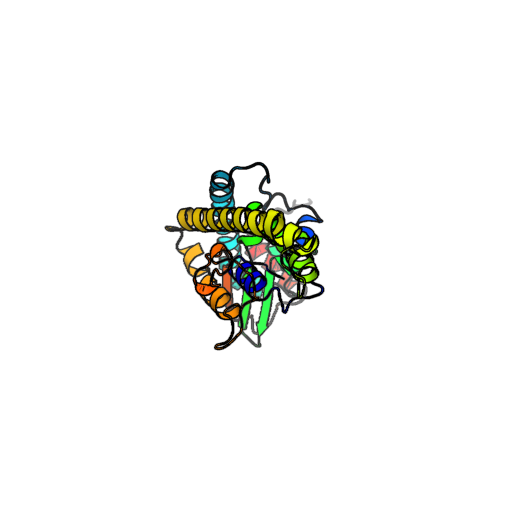S A 1 93 ? -4.051 -5.648 7.346 1.00 94.19 93 CYS A N 1
ATOM 721 C CA . CYS A 1 93 ? -4.078 -5.287 8.757 1.00 94.19 93 CYS A CA 1
ATOM 722 C C . CYS A 1 93 ? -2.913 -5.934 9.510 1.00 94.19 93 CYS A C 1
ATOM 724 O O . CYS A 1 93 ? -2.646 -7.131 9.391 1.00 94.19 93 CYS A O 1
ATOM 726 N N . ARG A 1 94 ? -2.229 -5.142 10.333 1.00 93.25 94 ARG A N 1
ATOM 727 C CA . ARG A 1 94 ? -1.210 -5.618 11.267 1.00 93.25 94 ARG A CA 1
ATOM 728 C C . ARG A 1 94 ? -1.612 -5.225 12.677 1.00 93.25 94 ARG A C 1
ATOM 730 O O . ARG A 1 94 ? -1.750 -4.043 12.972 1.00 93.25 94 ARG A O 1
ATOM 737 N N . VAL A 1 95 ? -1.768 -6.227 13.533 1.00 92.88 95 VAL A N 1
ATOM 738 C CA . VAL A 1 95 ? -2.056 -6.058 14.958 1.00 92.88 95 VAL A CA 1
ATOM 739 C C . VAL A 1 95 ? -0.823 -6.496 15.733 1.00 92.88 95 VAL A C 1
ATOM 741 O O . VAL A 1 95 ? -0.353 -7.620 15.563 1.00 92.88 95 VAL A O 1
ATOM 744 N N . GLU A 1 96 ? -0.290 -5.607 16.560 1.00 92.19 96 GLU A N 1
ATOM 745 C CA . GLU A 1 96 ? 0.831 -5.882 17.450 1.00 92.19 96 GLU A CA 1
ATOM 746 C C . GLU A 1 96 ? 0.391 -5.630 18.886 1.00 92.19 96 GLU A C 1
ATOM 748 O O . GLU A 1 96 ? -0.007 -4.522 19.239 1.00 92.19 96 GLU A O 1
ATOM 753 N N . GLU A 1 97 ? 0.475 -6.660 19.722 1.00 89.81 97 GLU A N 1
ATOM 754 C CA . GLU A 1 97 ? 0.230 -6.545 21.156 1.00 89.81 97 GLU A CA 1
ATOM 755 C C . GLU A 1 97 ? 1.579 -6.609 21.879 1.00 89.81 97 GLU A C 1
ATOM 757 O O . GLU A 1 97 ? 2.233 -7.652 21.928 1.00 89.81 97 GLU A O 1
ATOM 762 N N . LEU A 1 98 ? 2.025 -5.468 22.403 1.00 86.56 98 LEU A N 1
ATOM 763 C CA . LEU A 1 98 ? 3.287 -5.308 23.118 1.00 86.56 98 LEU A CA 1
ATOM 764 C C . LEU A 1 98 ? 2.994 -4.942 24.572 1.00 86.56 98 LEU A C 1
ATOM 766 O O . LEU A 1 98 ? 2.761 -3.781 24.899 1.00 86.56 98 LEU A O 1
ATOM 770 N N . GLN A 1 99 ? 3.045 -5.942 25.456 1.00 83.75 99 GLN A N 1
ATOM 771 C CA . GLN A 1 99 ? 2.732 -5.793 26.883 1.00 83.75 99 GLN A CA 1
ATOM 772 C C . GLN A 1 99 ? 1.319 -5.223 27.100 1.00 83.75 99 GLN A C 1
ATOM 774 O O . GLN A 1 99 ? 0.341 -5.942 26.922 1.00 83.75 99 GLN A O 1
ATOM 779 N N . SER A 1 100 ? 1.217 -3.949 27.487 1.00 87.31 100 SER A N 1
ATOM 780 C CA . SER A 1 100 ? -0.033 -3.223 27.713 1.00 87.31 100 SER A CA 1
ATOM 781 C C . SER A 1 100 ? -0.420 -2.311 26.551 1.00 87.31 100 SER A C 1
ATOM 783 O O . SER A 1 100 ? -1.412 -1.604 26.665 1.00 87.31 100 SER A O 1
ATOM 785 N N . VAL A 1 101 ? 0.339 -2.287 25.454 1.00 92.00 101 VAL A N 1
ATOM 786 C CA . VAL A 1 101 ? 0.067 -1.439 24.289 1.00 92.00 101 VAL A CA 1
ATOM 787 C C . VAL A 1 101 ? -0.366 -2.306 23.119 1.00 92.00 101 VAL A C 1
ATOM 789 O O . VAL A 1 101 ? 0.297 -3.279 22.762 1.00 92.00 101 VAL A O 1
ATOM 792 N N . VAL A 1 102 ? -1.471 -1.922 22.498 1.00 93.44 102 VAL A N 1
ATOM 793 C CA . VAL A 1 102 ? -1.970 -2.503 21.259 1.00 93.44 102 VAL A CA 1
ATOM 794 C C . VAL A 1 102 ? -1.747 -1.488 20.154 1.00 93.44 102 VAL A C 1
ATOM 796 O O . VAL A 1 102 ? -2.144 -0.329 20.275 1.00 93.44 102 VAL A O 1
ATOM 799 N N . ARG A 1 103 ? -1.115 -1.930 19.071 1.00 94.19 103 ARG A N 1
ATOM 800 C CA . ARG A 1 103 ? -0.964 -1.167 17.840 1.00 94.19 103 ARG A CA 1
ATOM 801 C C . ARG A 1 103 ? -1.713 -1.864 16.723 1.00 94.19 103 ARG A C 1
ATOM 803 O O . ARG A 1 103 ? -1.490 -3.047 16.473 1.00 94.19 103 ARG A O 1
ATOM 810 N N . VAL A 1 104 ? -2.569 -1.128 16.031 1.00 95.31 104 VAL A N 1
ATOM 811 C CA . VAL A 1 104 ? -3.282 -1.620 14.855 1.00 95.31 104 VAL A CA 1
ATOM 812 C C . VAL A 1 104 ? -2.988 -0.711 13.682 1.00 95.31 104 VAL A C 1
ATOM 814 O O . VAL A 1 104 ? -3.323 0.470 13.707 1.00 95.31 104 VAL A O 1
ATOM 817 N N . ARG A 1 105 ? -2.383 -1.289 12.645 1.00 95.50 105 ARG A N 1
ATOM 818 C CA . ARG A 1 105 ? -2.081 -0.612 11.390 1.00 95.50 105 ARG A CA 1
ATOM 819 C C . ARG A 1 105 ? -2.915 -1.185 10.257 1.00 95.50 105 ARG A C 1
ATOM 821 O O . ARG A 1 105 ? -2.951 -2.401 10.072 1.00 95.50 105 ARG A O 1
ATOM 828 N N . ILE A 1 106 ? -3.535 -0.303 9.484 1.00 96.38 106 ILE A N 1
ATOM 829 C CA . ILE A 1 106 ? -4.323 -0.625 8.297 1.00 96.38 106 ILE A CA 1
ATOM 830 C C . ILE A 1 106 ? -3.632 -0.042 7.067 1.00 96.38 106 ILE A C 1
ATOM 832 O O . ILE A 1 106 ? -3.435 1.167 6.972 1.00 96.38 106 ILE A O 1
ATOM 836 N N . TYR A 1 107 ? -3.291 -0.893 6.106 1.00 96.06 107 TYR A N 1
ATOM 837 C CA . TYR A 1 107 ? -2.649 -0.499 4.853 1.00 96.06 107 TYR A CA 1
ATOM 838 C C . TYR A 1 107 ? -3.706 -0.191 3.786 1.00 96.06 107 TYR A C 1
ATOM 840 O O . TYR A 1 107 ? -3.950 -0.986 2.875 1.00 96.06 107 TYR A O 1
ATOM 848 N N . ALA A 1 108 ? -4.377 0.957 3.917 1.00 96.69 108 ALA A N 1
ATOM 849 C CA . ALA A 1 108 ? -5.519 1.291 3.064 1.00 96.69 108 ALA A CA 1
ATOM 850 C C . ALA A 1 108 ? -5.145 1.594 1.599 1.00 96.69 108 ALA A C 1
ATOM 852 O O . ALA A 1 108 ? -6.031 1.614 0.747 1.00 96.69 108 ALA A O 1
ATOM 853 N N . ASP A 1 109 ? -3.857 1.740 1.270 1.00 97.25 109 ASP A N 1
ATOM 854 C CA . ASP A 1 109 ? -3.361 1.823 -0.113 1.00 97.25 109 ASP A CA 1
ATOM 855 C C . ASP A 1 109 ? -3.835 0.611 -0.938 1.00 97.25 109 ASP A C 1
ATOM 857 O O . ASP A 1 109 ? -4.217 0.761 -2.097 1.00 97.25 109 ASP A O 1
ATOM 861 N N . LEU A 1 110 ? -3.928 -0.577 -0.319 1.00 95.31 110 LEU A N 1
ATOM 862 C CA . LEU A 1 110 ? -4.457 -1.796 -0.946 1.00 95.31 110 LEU A CA 1
ATOM 863 C C . LEU A 1 110 ? -5.922 -1.685 -1.383 1.00 95.31 110 LEU A C 1
ATOM 865 O O . LEU A 1 110 ? -6.354 -2.482 -2.213 1.00 95.31 110 LEU A O 1
ATOM 869 N N . LEU A 1 111 ? -6.698 -0.716 -0.890 1.00 95.44 111 LEU A N 1
ATOM 870 C CA . LEU A 1 111 ? -8.058 -0.488 -1.385 1.00 95.44 111 LEU A CA 1
ATOM 871 C C . LEU A 1 111 ? -8.075 0.062 -2.809 1.00 95.44 111 LEU A C 1
ATOM 873 O O . LEU A 1 111 ? -9.033 -0.191 -3.540 1.00 95.44 111 LEU A O 1
ATOM 877 N N . LEU A 1 112 ? -7.022 0.764 -3.227 1.00 96.69 112 LEU A N 1
ATOM 878 C CA . LEU A 1 112 ? -6.954 1.405 -4.532 1.00 96.69 112 LEU A CA 1
ATOM 879 C C . LEU A 1 112 ? -6.569 0.397 -5.625 1.00 96.69 112 LEU A C 1
ATOM 881 O O . LEU A 1 112 ? -5.464 -0.154 -5.585 1.00 96.69 112 LEU A O 1
ATOM 885 N N . PRO A 1 113 ? -7.416 0.196 -6.655 1.00 96.31 113 PRO A N 1
ATOM 886 C CA . PRO A 1 113 ? -7.049 -0.617 -7.811 1.00 96.31 113 PRO A CA 1
ATOM 887 C C . PRO A 1 113 ? -5.744 -0.161 -8.478 1.00 96.31 113 PRO A C 1
ATOM 889 O O . PRO A 1 113 ? -4.935 -1.002 -8.860 1.00 96.31 113 PRO A O 1
ATOM 892 N N . ALA A 1 114 ? -5.502 1.151 -8.582 1.00 97.25 114 ALA A N 1
ATOM 893 C CA . ALA A 1 114 ? -4.257 1.684 -9.140 1.00 97.25 114 ALA A CA 1
ATOM 894 C C . ALA A 1 114 ? -3.008 1.196 -8.379 1.00 97.25 114 ALA A C 1
ATOM 896 O O . ALA A 1 114 ? -2.063 0.715 -9.003 1.00 97.25 114 ALA A O 1
ATOM 897 N N . PHE A 1 115 ? -3.033 1.235 -7.041 1.00 97.56 115 PHE A N 1
ATOM 898 C CA . PHE A 1 115 ? -1.939 0.717 -6.216 1.00 97.56 115 PHE A CA 1
ATOM 899 C C . PHE A 1 115 ? -1.765 -0.792 -6.387 1.00 97.56 115 PHE A C 1
ATOM 901 O O . PHE A 1 115 ? -0.652 -1.259 -6.620 1.00 97.56 115 PHE A O 1
ATOM 908 N N . ARG A 1 116 ? -2.863 -1.556 -6.334 1.00 96.56 116 ARG A N 1
ATOM 909 C CA . ARG A 1 116 ? -2.817 -3.015 -6.498 1.00 96.56 116 ARG A CA 1
ATOM 910 C C . ARG A 1 116 ? -2.216 -3.438 -7.836 1.00 96.56 116 ARG A C 1
ATOM 912 O O . ARG A 1 116 ? -1.389 -4.343 -7.862 1.00 96.56 116 ARG A O 1
ATOM 919 N N . ARG A 1 117 ? -2.559 -2.748 -8.930 1.00 96.94 117 ARG A N 1
ATOM 920 C CA . ARG A 1 117 ? -1.943 -2.988 -10.246 1.00 96.94 117 ARG A CA 1
ATOM 921 C C . ARG A 1 117 ? -0.446 -2.692 -10.245 1.00 96.94 117 ARG A C 1
ATOM 923 O O . ARG A 1 117 ? 0.315 -3.480 -10.795 1.00 96.94 117 ARG A O 1
ATOM 930 N N . ALA A 1 118 ? -0.025 -1.584 -9.635 1.00 98.06 118 ALA A N 1
ATOM 931 C CA . ALA A 1 118 ? 1.388 -1.225 -9.547 1.00 98.06 118 ALA A CA 1
ATOM 932 C C . ALA A 1 118 ? 2.193 -2.248 -8.729 1.00 98.06 118 ALA A C 1
ATOM 934 O O . ALA A 1 118 ? 3.274 -2.655 -9.149 1.00 98.06 118 ALA A O 1
ATOM 935 N N . GLU A 1 119 ? 1.656 -2.705 -7.596 1.00 97.94 119 GLU A N 1
ATOM 936 C CA . GLU A 1 119 ? 2.290 -3.727 -6.757 1.00 97.94 119 GLU A CA 1
ATOM 937 C C . GLU A 1 119 ? 2.370 -5.083 -7.461 1.00 97.94 119 GLU A C 1
ATOM 939 O O . GLU A 1 119 ? 3.451 -5.671 -7.523 1.00 97.94 119 GLU A O 1
ATOM 944 N N . ALA A 1 120 ? 1.270 -5.548 -8.059 1.00 97.38 120 ALA A N 1
ATOM 945 C CA . ALA A 1 120 ? 1.255 -6.800 -8.806 1.00 97.38 120 ALA A CA 1
ATOM 946 C C . ALA A 1 120 ? 2.244 -6.752 -9.979 1.00 97.38 120 ALA A C 1
ATOM 948 O O . ALA A 1 120 ? 3.065 -7.653 -10.133 1.00 97.38 120 ALA A O 1
ATOM 949 N N . PHE A 1 121 ? 2.255 -5.662 -10.756 1.00 98.12 121 PHE A N 1
ATOM 950 C CA . PHE A 1 121 ? 3.203 -5.490 -11.857 1.00 98.12 121 PHE A CA 1
ATOM 951 C C . PHE A 1 121 ? 4.656 -5.462 -11.375 1.00 98.12 121 PHE A C 1
ATOM 953 O O . PHE A 1 121 ? 5.520 -6.092 -11.994 1.00 98.12 121 PHE A O 1
ATOM 960 N N . PHE A 1 122 ? 4.931 -4.775 -10.260 1.00 97.81 122 PHE A N 1
ATOM 961 C CA . PHE A 1 122 ? 6.260 -4.750 -9.659 1.00 97.81 122 PHE A CA 1
ATOM 962 C C . PHE A 1 122 ? 6.763 -6.169 -9.370 1.00 97.81 122 PHE A C 1
ATOM 964 O O . PHE A 1 122 ? 7.872 -6.531 -9.760 1.00 97.81 122 PHE A O 1
ATOM 971 N N . ILE A 1 123 ? 5.932 -6.981 -8.719 1.00 97.19 123 ILE A N 1
ATOM 972 C CA . ILE A 1 123 ? 6.304 -8.322 -8.269 1.00 97.19 123 ILE A CA 1
ATOM 973 C C . ILE A 1 123 ? 6.344 -9.334 -9.418 1.00 97.19 123 ILE A C 1
ATOM 975 O O . ILE A 1 123 ? 7.268 -10.143 -9.490 1.00 97.19 123 ILE A O 1
ATOM 979 N N . GLU A 1 124 ? 5.351 -9.312 -10.303 1.00 96.19 124 GLU A N 1
ATOM 980 C CA . GLU A 1 124 ? 5.136 -10.372 -11.293 1.00 96.19 124 GLU A CA 1
ATOM 981 C C . GLU A 1 124 ? 5.839 -10.107 -12.624 1.00 96.19 124 GLU A C 1
ATOM 983 O O . GLU A 1 124 ? 6.136 -11.049 -13.354 1.00 96.19 124 GLU A O 1
ATOM 988 N N . THR A 1 125 ? 6.130 -8.841 -12.943 1.00 96.94 125 THR A N 1
ATOM 989 C CA . THR A 1 125 ? 6.716 -8.452 -14.236 1.00 96.94 125 THR A CA 1
ATOM 990 C C . THR A 1 125 ? 8.034 -7.705 -14.074 1.00 96.94 125 THR A C 1
ATOM 992 O O . THR A 1 125 ? 9.056 -8.136 -14.613 1.00 96.94 125 THR A O 1
ATOM 995 N N . PHE A 1 126 ? 8.044 -6.602 -13.321 1.00 97.12 126 PHE A N 1
ATOM 996 C CA . PHE A 1 126 ? 9.216 -5.732 -13.226 1.00 97.12 126 PHE A CA 1
ATOM 997 C C . PHE A 1 126 ? 10.399 -6.422 -12.549 1.00 97.12 126 PHE A C 1
ATOM 999 O O . PHE A 1 126 ? 11.487 -6.464 -13.118 1.00 97.12 126 PHE A O 1
ATOM 1006 N N . LEU A 1 127 ? 10.200 -6.981 -11.355 1.00 96.12 127 LEU A N 1
ATOM 1007 C CA . LEU A 1 127 ? 11.275 -7.578 -10.569 1.00 96.12 127 LEU A CA 1
ATOM 1008 C C . LEU A 1 127 ? 11.911 -8.796 -11.274 1.00 96.12 127 LEU A C 1
ATOM 1010 O O . LEU A 1 127 ? 13.141 -8.849 -11.347 1.00 96.12 127 LEU A O 1
ATOM 1014 N N . PRO A 1 128 ? 11.146 -9.734 -11.873 1.00 95.75 128 PRO A N 1
ATOM 1015 C CA . PRO A 1 128 ? 11.723 -10.794 -12.696 1.00 95.75 128 PRO A CA 1
ATOM 1016 C C . PRO A 1 128 ? 12.507 -10.267 -13.903 1.00 95.75 128 PRO A C 1
ATOM 1018 O O . PRO A 1 128 ? 13.611 -10.744 -14.157 1.00 95.75 128 PRO A O 1
ATOM 1021 N N . ALA A 1 129 ? 11.981 -9.270 -14.628 1.00 95.44 129 ALA A N 1
ATOM 1022 C CA . ALA A 1 129 ? 12.677 -8.674 -15.771 1.00 95.44 129 ALA A CA 1
ATOM 1023 C C . ALA A 1 129 ? 13.974 -7.964 -15.349 1.00 95.44 129 ALA A C 1
ATOM 1025 O O . ALA A 1 129 ? 14.996 -8.079 -16.026 1.00 95.44 129 ALA A O 1
ATOM 1026 N N . TYR A 1 130 ? 13.943 -7.273 -14.207 1.00 95.69 130 TYR A N 1
ATOM 1027 C CA . TYR A 1 130 ? 15.097 -6.605 -13.621 1.00 95.69 130 TYR A CA 1
ATOM 1028 C C . TYR A 1 130 ? 16.217 -7.605 -13.307 1.00 95.69 130 TYR A C 1
ATOM 1030 O O . TYR A 1 130 ? 17.365 -7.401 -13.706 1.00 95.69 130 TYR A O 1
ATOM 1038 N N . HIS A 1 131 ? 15.873 -8.724 -12.664 1.00 94.94 131 HIS A N 1
ATOM 1039 C CA . HIS A 1 131 ? 16.828 -9.788 -12.347 1.00 94.94 131 HIS A CA 1
ATOM 1040 C C . HIS A 1 131 ? 17.339 -10.528 -13.575 1.00 94.94 131 HIS A C 1
ATOM 1042 O O . HIS A 1 131 ? 18.526 -10.831 -13.647 1.00 94.94 131 HIS A O 1
ATOM 1048 N N . ALA A 1 132 ? 16.480 -10.785 -14.562 1.00 94.19 132 ALA A N 1
ATOM 1049 C CA . ALA A 1 132 ? 16.888 -11.433 -15.805 1.00 94.19 132 ALA A CA 1
ATOM 1050 C C . ALA A 1 132 ? 17.907 -10.591 -16.590 1.00 94.19 132 ALA A C 1
ATOM 1052 O O . ALA A 1 132 ? 18.803 -11.142 -17.217 1.00 94.19 132 ALA A O 1
ATOM 1053 N N . ALA A 1 133 ? 17.805 -9.261 -16.528 1.00 93.81 133 ALA A N 1
ATOM 1054 C CA . ALA A 1 133 ? 18.7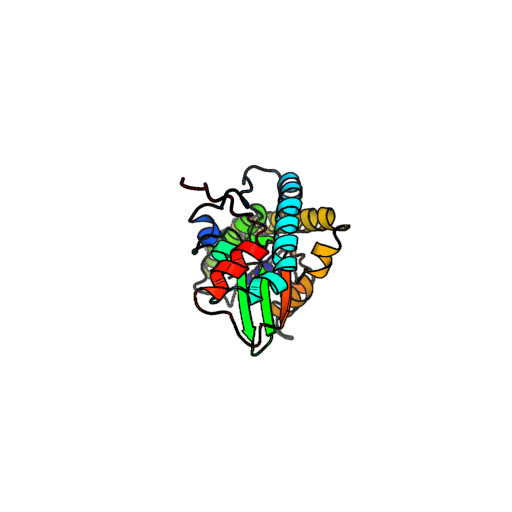47 -8.348 -17.173 1.00 93.81 133 ALA A CA 1
ATOM 1055 C C . ALA A 1 133 ? 20.036 -8.101 -16.360 1.00 93.81 133 ALA A C 1
ATOM 1057 O O . ALA A 1 133 ? 20.948 -7.415 -16.843 1.00 93.81 133 ALA A O 1
ATOM 1058 N N . ALA A 1 134 ? 20.125 -8.590 -15.119 1.00 90.75 134 ALA A N 1
ATOM 1059 C CA . ALA A 1 134 ? 21.238 -8.296 -14.224 1.00 90.75 134 ALA A CA 1
ATOM 1060 C C . ALA A 1 134 ? 22.559 -8.880 -14.760 1.00 90.75 134 ALA A C 1
ATOM 1062 O O . ALA A 1 134 ? 22.673 -10.069 -15.037 1.00 90.75 134 ALA A O 1
ATOM 1063 N N . GLY A 1 135 ? 23.580 -8.028 -14.907 1.00 86.38 135 GLY A N 1
ATOM 1064 C CA . GLY A 1 135 ? 24.901 -8.431 -15.412 1.00 86.38 135 GLY A CA 1
ATOM 1065 C C . GLY A 1 135 ? 24.989 -8.653 -16.928 1.00 86.38 135 GLY A C 1
ATOM 1066 O O . GLY A 1 135 ? 26.071 -8.972 -17.417 1.00 86.38 135 GLY A O 1
ATOM 1067 N N . LEU A 1 136 ? 23.899 -8.455 -17.676 1.00 91.06 136 LEU A N 1
ATOM 1068 C CA . LEU A 1 136 ? 23.879 -8.599 -19.133 1.00 91.06 136 LEU A CA 1
ATOM 1069 C C . LEU A 1 136 ? 24.196 -7.283 -19.852 1.00 91.06 136 LEU A C 1
ATOM 1071 O O . LEU A 1 136 ? 23.968 -6.188 -19.327 1.00 91.06 136 LEU A O 1
ATOM 1075 N N . ALA A 1 137 ? 24.703 -7.398 -21.082 1.00 88.38 137 ALA A N 1
ATOM 1076 C CA . ALA A 1 137 ? 24.949 -6.251 -21.949 1.00 88.38 137 ALA A CA 1
ATOM 1077 C C . ALA A 1 137 ? 23.634 -5.510 -22.282 1.00 88.38 137 ALA A C 1
ATOM 1079 O O . ALA A 1 137 ? 22.567 -6.133 -22.285 1.00 88.38 137 ALA A O 1
ATOM 1080 N N . PRO A 1 138 ? 23.674 -4.198 -22.586 1.00 85.88 138 PRO A N 1
ATOM 1081 C CA . PRO A 1 138 ? 22.474 -3.427 -22.931 1.00 85.88 138 PRO A CA 1
ATOM 1082 C C . PRO A 1 138 ? 21.702 -3.984 -24.136 1.00 85.88 138 PRO A C 1
ATOM 1084 O O . PRO A 1 138 ? 20.476 -3.964 -24.130 1.00 85.88 138 PRO A O 1
ATOM 1087 N N . ASP A 1 139 ? 22.413 -4.551 -25.113 1.00 88.94 139 ASP A N 1
ATOM 1088 C CA . ASP A 1 139 ? 21.830 -5.117 -26.336 1.00 88.94 139 ASP A CA 1
ATOM 1089 C C . ASP A 1 139 ? 21.329 -6.562 -26.170 1.00 88.94 139 ASP A C 1
ATOM 1091 O O . ASP A 1 139 ? 20.936 -7.206 -27.145 1.00 88.94 139 ASP A O 1
ATOM 1095 N N . ASP A 1 140 ? 21.341 -7.115 -24.959 1.00 96.00 140 ASP A N 1
ATOM 1096 C CA . ASP A 1 140 ? 20.726 -8.414 -24.705 1.00 96.00 140 ASP A CA 1
ATOM 1097 C C . ASP A 1 140 ? 19.185 -8.321 -24.734 1.00 96.00 140 ASP A C 1
ATOM 1099 O O . ASP A 1 140 ? 18.596 -7.287 -24.407 1.00 96.00 140 ASP A O 1
ATOM 1103 N N . ALA A 1 141 ? 18.509 -9.407 -25.120 1.00 94.44 141 ALA A N 1
ATOM 1104 C CA . ALA A 1 141 ? 17.050 -9.449 -25.196 1.00 94.44 141 ALA A CA 1
ATOM 1105 C C . ALA A 1 141 ? 16.364 -9.156 -23.848 1.00 94.44 141 ALA A C 1
ATOM 1107 O O . ALA A 1 141 ? 15.348 -8.459 -23.832 1.00 94.44 141 ALA A O 1
ATOM 1108 N N . PHE A 1 142 ? 16.924 -9.617 -22.725 1.00 94.94 142 PHE A N 1
ATOM 1109 C CA . PHE A 1 142 ? 16.389 -9.331 -21.392 1.00 94.94 142 PHE A CA 1
ATOM 1110 C C . PHE A 1 142 ? 16.619 -7.873 -20.986 1.00 94.94 142 PHE A C 1
ATOM 1112 O O . PHE A 1 142 ? 15.711 -7.244 -20.442 1.00 94.94 142 PHE A O 1
ATOM 1119 N N . SER A 1 143 ? 17.789 -7.306 -21.308 1.00 94.62 143 SER A N 1
ATOM 1120 C CA . SER A 1 143 ? 18.062 -5.876 -21.103 1.00 94.62 143 SER A CA 1
ATOM 1121 C C . SER A 1 143 ? 17.092 -4.989 -21.883 1.00 94.62 143 SER A C 1
ATOM 1123 O O . SER A 1 143 ? 16.575 -4.028 -21.313 1.00 94.62 143 SER A O 1
ATOM 1125 N N . ARG A 1 144 ? 16.797 -5.324 -23.147 1.00 94.62 144 ARG A N 1
ATOM 1126 C CA . ARG A 1 144 ? 15.785 -4.614 -23.945 1.00 94.62 144 ARG A CA 1
ATOM 1127 C C . ARG A 1 144 ? 14.383 -4.777 -23.378 1.00 94.62 144 ARG A C 1
ATOM 1129 O O . ARG A 1 144 ? 13.672 -3.795 -23.241 1.00 94.62 144 ARG A O 1
ATOM 1136 N N . ASN A 1 145 ? 13.988 -5.986 -22.976 1.00 96.12 145 ASN A N 1
ATOM 1137 C CA . ASN A 1 145 ? 12.681 -6.194 -22.348 1.00 96.12 145 ASN A CA 1
ATOM 1138 C C . ASN A 1 145 ? 12.508 -5.339 -21.078 1.00 96.12 145 ASN A C 1
ATOM 1140 O O . ASN A 1 145 ? 11.461 -4.722 -20.881 1.00 96.12 145 ASN A O 1
ATOM 1144 N N . LEU A 1 146 ? 13.547 -5.258 -20.239 1.00 96.31 146 LEU A N 1
ATOM 1145 C CA . LEU A 1 146 ? 13.546 -4.381 -19.070 1.00 96.31 146 LEU A CA 1
ATOM 1146 C C . LEU A 1 146 ? 13.393 -2.904 -19.470 1.00 96.31 146 LEU A C 1
ATOM 1148 O O . LEU A 1 146 ? 12.553 -2.210 -18.900 1.00 96.31 146 LEU A O 1
ATOM 1152 N N . ALA A 1 147 ? 14.195 -2.435 -20.429 1.00 95.56 147 ALA A N 1
ATOM 1153 C CA . ALA A 1 147 ? 14.243 -1.031 -20.836 1.00 95.56 147 ALA A CA 1
ATOM 1154 C C . ALA A 1 147 ? 12.987 -0.568 -21.590 1.00 95.56 147 ALA A C 1
ATOM 1156 O O . ALA A 1 147 ? 12.466 0.505 -21.299 1.00 95.56 147 ALA A O 1
ATOM 1157 N N . ASP A 1 148 ? 12.492 -1.381 -22.519 1.00 95.94 148 ASP A N 1
ATOM 1158 C CA . ASP A 1 148 ? 11.445 -0.992 -23.465 1.00 95.94 148 ASP A CA 1
ATOM 1159 C C . ASP A 1 148 ? 10.033 -1.252 -22.918 1.00 95.94 148 ASP A C 1
ATOM 1161 O O . ASP A 1 148 ? 9.080 -0.617 -23.361 1.00 95.94 148 ASP A O 1
ATOM 1165 N N . HIS A 1 149 ? 9.883 -2.175 -21.957 1.00 96.94 149 HIS A N 1
ATOM 1166 C CA . HIS A 1 149 ? 8.567 -2.603 -21.464 1.00 96.94 149 HIS A CA 1
ATOM 1167 C C . HIS A 1 149 ? 8.433 -2.473 -19.947 1.00 96.94 149 HIS A C 1
ATOM 1169 O O . HIS A 1 149 ? 7.554 -1.760 -19.461 1.00 96.94 149 HIS A O 1
ATOM 1175 N N . ALA A 1 150 ? 9.294 -3.148 -19.179 1.00 97.44 150 ALA A N 1
ATOM 1176 C CA . ALA A 1 150 ? 9.101 -3.235 -17.733 1.00 97.44 150 ALA A CA 1
ATOM 1177 C C . ALA A 1 150 ? 9.307 -1.883 -17.028 1.00 97.44 150 ALA A C 1
ATOM 1179 O O . ALA A 1 150 ? 8.495 -1.509 -16.183 1.00 97.44 150 ALA A O 1
ATOM 1180 N N . ILE A 1 151 ? 10.352 -1.128 -17.383 1.00 97.38 151 ILE A N 1
ATOM 1181 C CA . ILE A 1 151 ? 10.611 0.199 -16.810 1.00 97.38 151 ILE A CA 1
ATOM 1182 C C . ILE A 1 151 ? 9.480 1.192 -17.140 1.00 97.38 151 ILE A C 1
ATOM 1184 O O . ILE A 1 151 ? 8.921 1.747 -16.191 1.00 97.38 151 ILE A O 1
ATOM 1188 N N . PRO A 1 152 ? 9.090 1.409 -18.415 1.00 98.00 152 PRO A N 1
ATOM 1189 C CA . PRO A 1 152 ? 7.993 2.318 -18.745 1.00 98.00 152 PRO A CA 1
ATOM 1190 C C . PRO A 1 152 ? 6.676 1.932 -18.067 1.00 98.00 152 PRO A C 1
ATOM 1192 O O . PRO A 1 152 ? 6.021 2.795 -17.483 1.00 98.00 152 PRO A O 1
ATOM 1195 N N . GLY A 1 153 ? 6.334 0.637 -18.062 1.00 98.31 153 GLY A N 1
ATOM 1196 C CA . GLY A 1 153 ? 5.122 0.144 -17.408 1.00 98.31 153 GLY A CA 1
ATOM 1197 C C . GLY A 1 153 ? 5.114 0.403 -15.899 1.00 98.31 153 GLY A C 1
ATOM 1198 O O . GLY A 1 153 ? 4.109 0.853 -15.352 1.00 98.31 153 GLY A O 1
ATOM 1199 N N . MET A 1 154 ? 6.247 0.200 -15.219 1.00 98.31 154 MET A N 1
ATOM 1200 C CA . MET A 1 154 ? 6.360 0.492 -13.788 1.00 98.31 154 MET A CA 1
ATOM 1201 C C . MET A 1 154 ? 6.234 1.993 -13.500 1.00 98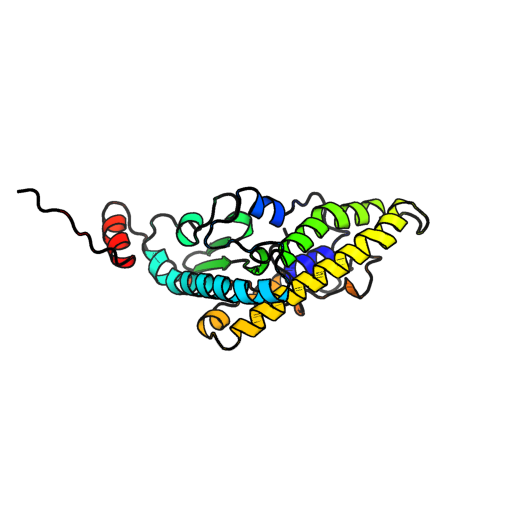.31 154 MET A C 1
ATOM 1203 O O . MET A 1 154 ? 5.586 2.364 -12.526 1.00 98.31 154 MET A O 1
ATOM 1207 N N . ILE A 1 155 ? 6.817 2.860 -14.338 1.00 98.06 155 ILE A N 1
ATOM 1208 C CA . ILE A 1 155 ? 6.704 4.322 -14.187 1.00 98.06 155 ILE A CA 1
ATOM 1209 C C . ILE A 1 155 ? 5.242 4.761 -14.298 1.00 98.06 155 ILE A C 1
ATOM 1211 O O . ILE A 1 155 ? 4.763 5.520 -13.456 1.00 98.06 155 ILE A O 1
ATOM 1215 N N . GLU A 1 156 ? 4.532 4.284 -15.322 1.00 97.81 156 GLU A N 1
ATOM 1216 C CA . GLU A 1 156 ? 3.128 4.628 -15.545 1.00 97.81 156 GLU A CA 1
ATOM 1217 C C . GLU A 1 156 ? 2.248 4.175 -14.376 1.00 97.81 156 GLU A C 1
ATOM 1219 O O . GLU A 1 156 ? 1.527 4.985 -13.793 1.00 97.81 156 GLU A O 1
ATOM 1224 N N . LEU A 1 157 ? 2.364 2.907 -13.978 1.00 98.00 157 LEU A N 1
ATOM 1225 C CA . LEU A 1 157 ? 1.551 2.344 -12.903 1.00 98.00 157 LEU A CA 1
ATOM 1226 C C . LEU A 1 157 ? 1.866 2.966 -11.539 1.00 98.00 157 LEU A C 1
ATOM 1228 O O . LEU A 1 157 ? 0.949 3.205 -10.752 1.00 98.00 157 LEU A O 1
ATOM 1232 N N . LEU A 1 158 ? 3.140 3.257 -11.254 1.00 97.50 158 LEU A N 1
ATOM 1233 C CA . LEU A 1 158 ? 3.525 3.944 -10.022 1.00 97.50 158 LEU A CA 1
ATOM 1234 C C . LEU A 1 158 ? 2.929 5.352 -9.975 1.00 97.50 158 LEU A C 1
ATOM 1236 O O . LEU A 1 158 ? 2.366 5.734 -8.953 1.00 97.50 158 LEU A O 1
ATOM 1240 N N . ARG A 1 159 ? 2.991 6.097 -11.085 1.00 96.88 159 ARG A N 1
ATOM 1241 C CA . ARG A 1 159 ? 2.392 7.432 -11.186 1.00 96.88 159 ARG A CA 1
ATOM 1242 C C . ARG A 1 159 ? 0.882 7.389 -10.957 1.00 96.88 159 ARG A C 1
ATOM 1244 O O . ARG A 1 159 ? 0.359 8.220 -10.222 1.00 96.88 159 ARG A O 1
ATOM 1251 N N . ASP A 1 160 ? 0.179 6.433 -11.556 1.00 97.19 160 ASP A N 1
ATOM 1252 C CA . ASP A 1 160 ? -1.266 6.282 -11.361 1.00 97.19 160 ASP A CA 1
ATOM 1253 C C . ASP A 1 160 ? -1.614 5.966 -9.901 1.00 97.19 160 ASP A C 1
ATOM 1255 O O . ASP A 1 160 ? -2.568 6.522 -9.352 1.00 97.19 160 ASP A O 1
ATOM 1259 N N . ALA A 1 161 ? -0.827 5.105 -9.251 1.00 97.75 161 ALA A N 1
ATOM 1260 C CA . ALA A 1 161 ? -0.988 4.794 -7.837 1.00 97.75 161 ALA A CA 1
ATOM 1261 C C . ALA A 1 161 ? -0.715 6.018 -6.943 1.00 97.75 161 ALA A C 1
ATOM 1263 O O . ALA A 1 161 ? -1.503 6.298 -6.039 1.00 97.75 161 ALA A O 1
ATOM 1264 N N . GLU A 1 162 ? 0.351 6.778 -7.220 1.00 97.25 162 GLU A N 1
ATOM 1265 C CA . GLU A 1 162 ? 0.668 8.042 -6.542 1.00 97.25 162 GLU A CA 1
ATOM 1266 C C . GLU A 1 162 ? -0.474 9.055 -6.675 1.00 97.25 162 GLU A C 1
ATOM 1268 O O . GLU A 1 162 ? -0.911 9.618 -5.671 1.00 97.25 162 GLU A O 1
ATOM 1273 N N . LEU A 1 163 ? -0.997 9.252 -7.889 1.00 97.3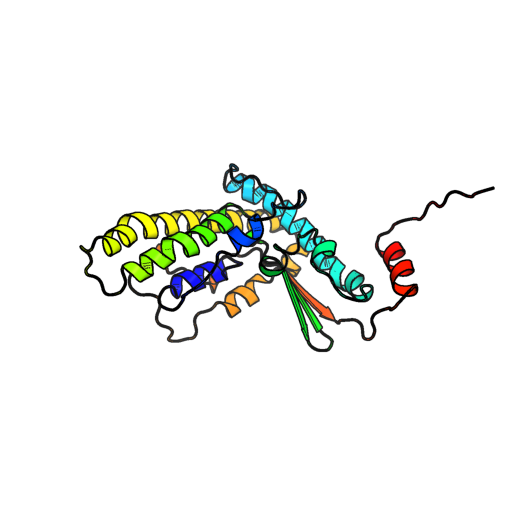8 163 LEU A N 1
ATOM 1274 C CA . LEU A 1 163 ? -2.117 10.157 -8.153 1.00 97.38 163 LEU A CA 1
ATOM 1275 C C . LEU A 1 163 ? -3.392 9.718 -7.424 1.00 97.38 163 LEU A C 1
ATOM 1277 O O . LEU A 1 163 ? -4.078 10.560 -6.846 1.00 97.38 163 LEU A O 1
ATOM 1281 N N . ALA A 1 164 ? -3.696 8.418 -7.407 1.00 97.94 164 ALA A N 1
ATOM 1282 C CA . ALA A 1 164 ? -4.856 7.886 -6.696 1.00 97.94 164 ALA A CA 1
ATOM 1283 C C . ALA A 1 164 ? -4.751 8.131 -5.182 1.00 97.94 164 ALA A C 1
ATOM 1285 O O . ALA A 1 164 ? -5.702 8.607 -4.557 1.00 97.94 164 ALA A O 1
ATOM 1286 N N . VAL A 1 165 ? -3.588 7.847 -4.586 1.00 97.88 165 VAL A N 1
ATOM 1287 C CA . VAL A 1 165 ? -3.348 8.048 -3.150 1.00 97.88 165 VAL A CA 1
ATOM 1288 C C . VAL A 1 165 ? -3.360 9.533 -2.791 1.00 97.88 165 VAL A C 1
ATOM 1290 O O . VAL A 1 165 ? -4.070 9.928 -1.867 1.00 97.88 165 VAL A O 1
ATOM 1293 N N . ALA A 1 166 ? -2.626 10.370 -3.526 1.00 97.25 166 ALA A N 1
ATOM 1294 C CA . ALA A 1 166 ? -2.583 11.810 -3.281 1.00 97.25 166 ALA A CA 1
ATOM 1295 C C . ALA A 1 166 ? -3.965 12.454 -3.459 1.00 97.25 166 ALA A C 1
ATOM 1297 O O . ALA A 1 166 ? -4.394 13.243 -2.620 1.00 97.25 166 ALA A O 1
ATOM 1298 N N . GLY A 1 167 ? -4.696 12.063 -4.507 1.00 97.88 167 GLY A N 1
ATOM 1299 C CA . GLY A 1 167 ? -6.062 12.518 -4.744 1.00 97.88 167 GLY A CA 1
ATOM 1300 C C . GLY A 1 167 ? -7.025 12.099 -3.634 1.00 97.88 167 GLY A C 1
ATOM 1301 O O . GLY A 1 167 ? -7.928 12.868 -3.304 1.00 97.88 167 GLY A O 1
ATOM 1302 N N . THR A 1 168 ? -6.830 10.913 -3.047 1.00 98.12 168 THR A N 1
ATOM 1303 C CA . THR A 1 168 ? -7.621 10.435 -1.904 1.00 98.12 168 THR A CA 1
ATOM 1304 C C . THR A 1 168 ? -7.323 11.268 -0.659 1.00 98.12 168 THR A C 1
ATOM 1306 O O . THR A 1 168 ? -8.251 11.732 -0.006 1.00 98.12 168 THR A O 1
ATOM 1309 N N . LEU A 1 169 ? -6.043 11.511 -0.354 1.00 97.12 169 LEU A N 1
ATOM 1310 C CA . LEU A 1 169 ? -5.632 12.344 0.781 1.00 97.12 169 LEU A CA 1
ATOM 1311 C C . LEU A 1 169 ? -6.169 13.774 0.676 1.00 97.12 169 LEU A C 1
ATOM 1313 O O . LEU A 1 169 ? -6.654 14.301 1.670 1.00 97.12 169 LEU A O 1
ATOM 1317 N N . ALA A 1 170 ? -6.143 14.374 -0.517 1.00 97.38 170 ALA A N 1
ATOM 1318 C CA . ALA A 1 170 ? -6.687 15.715 -0.738 1.00 97.38 170 ALA A CA 1
ATOM 1319 C C . ALA A 1 170 ? -8.181 15.805 -0.374 1.00 97.38 170 ALA A C 1
ATOM 1321 O O . ALA A 1 170 ? -8.627 16.784 0.201 1.00 97.38 170 ALA A O 1
ATOM 1322 N N . ARG A 1 171 ? -8.961 14.750 -0.630 1.00 97.38 171 ARG A N 1
ATOM 1323 C CA . ARG A 1 171 ? -10.394 14.686 -0.278 1.00 97.38 171 ARG A CA 1
ATOM 1324 C C . ARG A 1 171 ? -10.653 14.436 1.210 1.00 97.38 171 ARG A C 1
ATOM 1326 O O . ARG A 1 171 ? -11.793 14.519 1.662 1.00 97.38 171 ARG A O 1
ATOM 1333 N N . LEU A 1 172 ? -9.610 14.084 1.956 1.00 96.50 172 LEU A N 1
ATOM 1334 C CA . LEU A 1 172 ? -9.643 13.816 3.390 1.00 96.50 172 LEU A CA 1
ATOM 1335 C C . LEU A 1 172 ? -9.044 14.970 4.207 1.00 96.50 172 LEU A C 1
ATOM 1337 O O . LEU A 1 172 ? -8.983 14.857 5.429 1.00 96.50 172 LEU A O 1
ATOM 1341 N N . GLU A 1 173 ? -8.612 16.063 3.567 1.00 94.25 173 GLU A N 1
ATOM 1342 C CA . GLU A 1 173 ? -7.839 17.133 4.213 1.00 94.25 173 GLU A CA 1
ATOM 1343 C C . GLU A 1 173 ? -8.572 17.818 5.377 1.00 94.25 173 GLU A C 1
ATOM 1345 O O . GLU A 1 173 ? -7.938 18.203 6.355 1.00 94.25 173 GLU A O 1
ATOM 1350 N N . ASP A 1 174 ? -9.904 17.877 5.327 1.00 92.69 174 ASP A N 1
ATOM 1351 C CA . ASP A 1 174 ? -10.735 18.468 6.383 1.00 92.69 174 ASP A CA 1
ATOM 1352 C C . ASP A 1 174 ? -11.241 17.443 7.418 1.00 92.69 174 ASP A C 1
ATOM 1354 O O . ASP A 1 174 ? -11.942 17.792 8.372 1.00 92.69 174 ASP A O 1
ATOM 1358 N N . GLN A 1 175 ? -10.908 16.157 7.266 1.00 94.50 175 GLN A N 1
ATOM 1359 C CA . GLN A 1 175 ? -11.375 15.097 8.162 1.00 94.50 175 GLN A CA 1
ATOM 1360 C C . GLN A 1 175 ? -10.382 14.862 9.304 1.00 94.50 175 GLN A C 1
ATOM 1362 O O . GLN A 1 175 ? -9.570 13.937 9.265 1.00 94.50 175 GLN A O 1
ATOM 1367 N N . LEU A 1 176 ? -10.475 15.685 10.353 1.00 91.00 176 LEU A N 1
ATOM 1368 C CA . LEU A 1 176 ? -9.574 15.641 11.516 1.00 91.00 176 LEU A CA 1
ATOM 1369 C C . LEU A 1 176 ? -9.435 14.241 12.139 1.00 91.00 176 LEU A C 1
ATOM 1371 O O . LEU A 1 176 ? -8.324 13.843 12.485 1.00 91.00 176 LEU A O 1
ATOM 1375 N N . ASP A 1 177 ? -10.528 13.479 12.226 1.00 90.75 177 ASP A N 1
ATOM 1376 C CA . ASP A 1 177 ? -10.518 12.115 12.776 1.00 90.75 177 ASP A CA 1
ATOM 1377 C C . ASP A 1 177 ? -9.647 11.158 11.948 1.00 90.75 177 ASP A C 1
ATOM 1379 O O . ASP A 1 177 ? -8.999 10.264 12.490 1.00 90.75 177 ASP A O 1
ATOM 1383 N N . VAL A 1 178 ? -9.602 11.356 10.627 1.00 92.50 178 VAL A N 1
ATOM 1384 C CA . VAL A 1 178 ? -8.740 10.587 9.724 1.00 92.50 178 VAL A CA 1
ATOM 1385 C C . VAL A 1 178 ? -7.297 11.041 9.880 1.00 92.50 178 VAL A C 1
ATOM 1387 O O . VAL A 1 178 ? -6.410 10.206 10.036 1.00 92.50 178 VAL A O 1
ATOM 1390 N N . LEU A 1 179 ? -7.060 12.357 9.883 1.00 91.00 179 LEU A N 1
ATOM 1391 C CA . LEU A 1 179 ? -5.718 12.925 10.016 1.00 91.00 179 LEU A CA 1
ATOM 1392 C C . LEU A 1 179 ? -5.028 12.494 11.315 1.00 91.00 179 LEU A C 1
ATOM 1394 O O . LEU A 1 179 ? -3.835 12.199 11.296 1.00 91.00 179 LEU A O 1
ATOM 1398 N N . ALA A 1 180 ? -5.776 12.404 12.418 1.00 91.56 180 ALA A N 1
ATOM 1399 C CA . ALA A 1 180 ? -5.273 11.930 13.706 1.00 91.56 180 ALA A CA 1
ATOM 1400 C C . ALA A 1 180 ? -4.803 10.464 13.678 1.00 91.56 180 ALA A C 1
ATOM 1402 O O . ALA A 1 180 ? -4.001 10.063 14.519 1.00 91.56 180 ALA A O 1
ATOM 1403 N N . LEU A 1 181 ? -5.297 9.676 12.720 1.00 95.00 181 LEU A N 1
ATOM 1404 C CA . LEU A 1 181 ? -4.989 8.257 12.557 1.00 95.00 181 LEU A CA 1
ATOM 1405 C C . LEU A 1 181 ? -4.024 7.979 11.401 1.00 95.00 181 LEU A C 1
ATOM 1407 O O . LEU A 1 181 ? -3.674 6.823 11.186 1.00 95.00 181 LEU A O 1
ATOM 1411 N N . LEU A 1 182 ? -3.585 8.978 10.629 1.00 92.88 182 LEU A N 1
ATOM 1412 C CA . LEU A 1 182 ? -2.644 8.743 9.531 1.00 92.88 182 LEU A CA 1
ATOM 1413 C C . LEU A 1 182 ? -1.261 8.342 10.073 1.00 92.88 182 LEU A C 1
ATOM 1415 O O . LEU A 1 182 ? -0.509 9.167 10.584 1.00 92.88 182 LEU A O 1
ATOM 1419 N N . GLY A 1 183 ? -0.875 7.083 9.856 1.00 86.38 183 GLY A N 1
ATOM 1420 C CA . GLY A 1 183 ? 0.430 6.510 10.221 1.00 86.38 183 GLY A CA 1
ATOM 1421 C C . GLY A 1 183 ? 1.524 6.732 9.176 1.00 86.38 183 GLY A C 1
ATOM 1422 O O . GLY A 1 183 ? 2.498 5.978 9.099 1.00 86.38 183 GLY A O 1
ATOM 1423 N N . GLY A 1 184 ? 1.345 7.725 8.300 1.00 81.88 184 GLY A N 1
ATOM 1424 C CA . GLY A 1 184 ? 2.206 7.911 7.139 1.00 81.88 184 GLY A CA 1
ATOM 1425 C C . GLY A 1 184 ? 3.646 8.277 7.491 1.00 81.88 184 GLY A C 1
ATOM 1426 O O . GLY A 1 184 ? 4.548 8.003 6.705 1.00 81.88 184 GLY A O 1
ATOM 1427 N N . LEU A 1 185 ? 3.916 8.899 8.642 1.00 82.88 185 LEU A N 1
ATOM 1428 C CA . LEU A 1 185 ? 5.289 9.209 9.053 1.00 82.88 185 LEU A CA 1
ATOM 1429 C C . LEU A 1 185 ? 6.058 7.938 9.440 1.00 82.88 185 LEU A C 1
ATOM 1431 O O . LEU A 1 185 ? 7.151 7.702 8.924 1.00 82.88 185 LEU A O 1
ATOM 1435 N N . GLU A 1 186 ? 5.482 7.110 10.305 1.00 84.62 186 GLU A N 1
ATOM 1436 C CA . GLU A 1 186 ? 6.073 5.868 10.798 1.00 84.62 186 GLU A CA 1
ATOM 1437 C C . GLU A 1 186 ? 6.344 4.895 9.652 1.00 84.62 186 GLU A C 1
ATOM 1439 O O . GLU A 1 186 ? 7.439 4.338 9.568 1.00 84.62 186 GLU A O 1
ATOM 1444 N N . GLU A 1 187 ? 5.387 4.744 8.734 1.00 86.12 187 GLU A N 1
ATOM 1445 C CA . GLU A 1 187 ? 5.532 3.885 7.557 1.00 86.12 187 GLU A CA 1
ATOM 1446 C C . GLU A 1 187 ? 6.693 4.360 6.664 1.00 86.12 187 GLU A C 1
ATOM 1448 O O . GLU A 1 187 ? 7.560 3.580 6.262 1.00 86.12 187 GLU A O 1
ATOM 1453 N N . ARG A 1 188 ? 6.788 5.671 6.415 1.00 87.38 188 ARG A N 1
ATOM 1454 C CA . ARG A 1 188 ? 7.881 6.264 5.630 1.00 87.38 188 ARG A CA 1
ATOM 1455 C C . ARG A 1 188 ? 9.249 6.104 6.290 1.00 87.38 188 ARG A C 1
ATOM 1457 O O . ARG A 1 188 ? 10.240 5.885 5.592 1.00 87.38 188 ARG A O 1
ATOM 1464 N N . ILE A 1 189 ? 9.320 6.216 7.617 1.00 85.94 189 ILE A N 1
ATOM 1465 C CA . ILE A 1 189 ? 10.553 5.988 8.382 1.00 85.94 189 ILE A CA 1
ATOM 1466 C C . ILE A 1 189 ? 10.959 4.516 8.301 1.00 85.94 189 ILE A C 1
ATOM 1468 O O . ILE A 1 189 ? 12.128 4.226 8.048 1.00 85.94 189 ILE A O 1
ATOM 1472 N N . GLN A 1 190 ? 10.005 3.599 8.466 1.00 87.94 190 GLN A N 1
ATOM 1473 C CA . GLN A 1 190 ? 10.243 2.158 8.438 1.00 87.94 190 GLN A CA 1
ATOM 1474 C C . GLN A 1 190 ? 10.831 1.686 7.102 1.00 87.94 190 GLN A C 1
ATOM 1476 O O . GLN A 1 190 ? 11.687 0.802 7.082 1.00 87.94 190 GLN A O 1
ATOM 1481 N N . HIS A 1 191 ? 10.402 2.286 5.991 1.00 89.56 191 HIS A N 1
ATOM 1482 C CA . HIS A 1 191 ? 10.858 1.913 4.647 1.00 89.56 191 HIS A CA 1
ATOM 1483 C C . HIS A 1 191 ? 12.026 2.748 4.129 1.00 89.56 191 HIS A C 1
ATOM 1485 O O . HIS A 1 191 ? 12.483 2.547 3.003 1.00 89.56 191 HIS A O 1
ATOM 1491 N N . ARG A 1 192 ? 12.548 3.674 4.938 1.00 85.31 192 ARG A N 1
ATOM 1492 C CA . ARG A 1 192 ? 13.712 4.475 4.568 1.00 85.31 192 ARG A CA 1
ATOM 1493 C C . ARG A 1 192 ? 14.927 3.559 4.346 1.00 85.31 192 ARG A C 1
ATOM 1495 O O . ARG A 1 192 ? 15.289 2.806 5.251 1.00 85.31 192 ARG A O 1
ATOM 1502 N N . PRO A 1 193 ? 15.622 3.662 3.197 1.00 82.00 193 PRO A N 1
ATOM 1503 C CA . PRO A 1 193 ? 16.892 2.973 3.013 1.00 82.00 193 PRO A CA 1
ATOM 1504 C C . PRO A 1 193 ? 17.896 3.396 4.101 1.00 82.00 193 PRO A C 1
ATOM 1506 O O . PRO A 1 193 ? 18.033 4.602 4.356 1.00 82.00 193 PRO A O 1
ATOM 1509 N N . PRO A 1 194 ? 18.613 2.453 4.739 1.00 81.19 194 PRO A N 1
ATOM 1510 C CA . PRO A 1 194 ? 19.678 2.785 5.677 1.00 81.19 194 PRO A CA 1
ATOM 1511 C C . PRO A 1 194 ? 20.707 3.740 5.047 1.00 81.19 194 PRO A C 1
ATOM 1513 O O . PRO A 1 194 ? 20.986 3.619 3.848 1.00 81.19 194 PRO A O 1
ATOM 1516 N N . PRO A 1 195 ? 21.302 4.673 5.811 1.00 80.88 195 PRO A N 1
ATOM 1517 C CA . PRO A 1 195 ? 22.366 5.533 5.298 1.00 80.88 195 PRO A CA 1
ATOM 1518 C C . PRO A 1 195 ? 23.487 4.717 4.641 1.00 80.88 195 PRO A C 1
ATOM 1520 O O . PRO A 1 195 ? 23.939 3.721 5.198 1.00 80.88 195 PRO A O 1
ATOM 1523 N N . GLY A 1 196 ? 23.922 5.130 3.447 1.00 79.75 196 GLY A N 1
ATOM 1524 C CA . GLY A 1 196 ? 24.958 4.425 2.682 1.00 79.75 196 GLY A CA 1
ATOM 1525 C C . GLY A 1 196 ? 24.471 3.204 1.892 1.00 79.75 196 GLY A C 1
ATOM 1526 O O . GLY A 1 196 ? 25.279 2.568 1.220 1.00 79.75 196 GLY A O 1
ATOM 1527 N N . SER A 1 197 ? 23.173 2.884 1.925 1.00 80.88 197 SER A N 1
ATOM 1528 C CA . SER A 1 197 ? 22.614 1.826 1.076 1.00 80.88 197 SER A CA 1
ATOM 1529 C C . SER A 1 197 ? 22.774 2.176 -0.399 1.00 80.88 197 SER A C 1
ATOM 1531 O O . SER A 1 197 ? 22.443 3.283 -0.828 1.00 80.88 197 SER A O 1
ATOM 1533 N N . ARG A 1 198 ? 23.249 1.209 -1.184 1.00 82.81 198 ARG A N 1
ATOM 1534 C CA . ARG A 1 198 ? 23.295 1.321 -2.639 1.00 82.81 198 ARG A CA 1
ATOM 1535 C C . ARG A 1 198 ? 21.890 1.099 -3.194 1.00 82.81 198 ARG A C 1
ATOM 1537 O O . ARG A 1 198 ? 21.253 0.108 -2.852 1.00 82.81 198 ARG A O 1
ATOM 1544 N N . LEU A 1 199 ? 21.427 2.026 -4.029 1.00 87.25 199 LEU A N 1
ATOM 1545 C CA . LEU A 1 199 ? 20.196 1.845 -4.794 1.00 87.25 199 LEU A CA 1
ATOM 1546 C C . LEU A 1 199 ? 20.427 0.816 -5.903 1.00 87.25 199 LEU A C 1
ATOM 1548 O O . LEU A 1 199 ? 21.534 0.731 -6.451 1.00 87.25 199 LEU A O 1
ATOM 1552 N N . ALA A 1 200 ? 19.371 0.088 -6.252 1.00 88.50 200 ALA A N 1
ATOM 1553 C CA . ALA A 1 200 ? 19.353 -0.828 -7.377 1.00 88.50 200 ALA A CA 1
ATOM 1554 C C . ALA A 1 200 ? 19.912 -0.131 -8.642 1.00 88.50 200 ALA A C 1
ATOM 1556 O O . ALA A 1 200 ? 19.429 0.939 -9.034 1.00 88.50 200 ALA A O 1
ATOM 1557 N N . PRO A 1 201 ? 20.984 -0.669 -9.257 1.00 87.81 201 PRO A N 1
ATOM 1558 C CA . PRO A 1 201 ? 21.591 -0.061 -10.435 1.00 87.81 201 PRO A CA 1
ATOM 1559 C C . PRO A 1 201 ? 20.624 -0.042 -11.627 1.00 87.81 201 PRO A C 1
ATOM 1561 O O . PRO A 1 201 ? 19.697 -0.834 -11.707 1.00 87.81 201 PRO A O 1
ATOM 1564 N N . ARG A 1 202 ? 20.876 0.830 -12.613 1.00 85.44 202 ARG A N 1
ATOM 1565 C CA . ARG A 1 202 ? 20.095 0.915 -13.870 1.00 85.44 202 ARG A CA 1
ATOM 1566 C C . ARG A 1 202 ? 18.628 1.339 -13.701 1.00 85.44 202 ARG A C 1
ATOM 1568 O O . ARG A 1 202 ? 17.900 1.345 -14.689 1.00 85.44 202 ARG A O 1
ATOM 1575 N N . LEU A 1 203 ? 18.203 1.742 -12.504 1.00 91.25 203 LEU A N 1
ATOM 1576 C CA . LEU A 1 203 ? 16.918 2.410 -12.333 1.00 91.25 203 LEU A CA 1
ATOM 1577 C C . LEU A 1 203 ? 16.985 3.838 -12.895 1.00 91.25 203 LEU A C 1
ATOM 1579 O O . LEU A 1 203 ? 17.905 4.580 -12.536 1.00 91.25 203 LEU A O 1
ATOM 1583 N N . PRO A 1 204 ? 16.027 4.259 -13.734 1.00 93.62 204 PRO A N 1
ATOM 1584 C CA . PRO A 1 204 ? 15.920 5.650 -14.158 1.00 93.62 204 PRO A CA 1
ATOM 1585 C C . PRO A 1 204 ? 15.479 6.541 -12.986 1.00 93.62 204 PRO A C 1
ATOM 1587 O O . PRO A 1 204 ? 14.973 6.048 -11.974 1.00 93.62 204 PRO A O 1
ATOM 1590 N N . LEU A 1 205 ? 15.673 7.856 -13.108 1.00 91.81 205 LEU A N 1
ATOM 1591 C CA . LEU A 1 205 ? 15.420 8.820 -12.027 1.00 91.81 205 LEU A CA 1
ATOM 1592 C C . LEU A 1 205 ? 13.958 8.793 -11.546 1.00 91.81 205 LEU A C 1
ATOM 1594 O O . LEU A 1 205 ? 13.683 8.957 -10.360 1.00 91.81 205 LEU A O 1
ATOM 1598 N N . GLU A 1 206 ? 13.028 8.533 -12.455 1.00 93.81 206 GLU A N 1
ATOM 1599 C CA . GLU A 1 206 ? 11.588 8.447 -12.228 1.00 93.81 206 GLU A CA 1
ATOM 1600 C C . GLU A 1 206 ? 11.207 7.314 -11.270 1.00 93.81 206 GLU A C 1
ATOM 1602 O O . GLU A 1 206 ? 10.229 7.443 -10.540 1.00 93.81 206 GLU A O 1
ATOM 1607 N N . LEU A 1 207 ? 11.995 6.233 -11.238 1.00 93.62 207 LEU A N 1
ATOM 1608 C CA . LEU A 1 207 ? 11.815 5.101 -10.323 1.00 93.62 207 LEU A CA 1
ATOM 1609 C C . LEU A 1 207 ? 12.674 5.220 -9.057 1.00 93.62 207 LEU A C 1
ATOM 1611 O O . LEU A 1 207 ? 12.577 4.381 -8.164 1.00 93.62 207 LEU A O 1
ATOM 1615 N N . GLN A 1 208 ? 13.487 6.272 -8.938 1.00 92.19 208 GLN A N 1
ATOM 1616 C CA . GLN A 1 208 ? 14.296 6.544 -7.748 1.00 92.19 208 GLN A CA 1
ATOM 1617 C C . GLN A 1 208 ? 13.541 7.381 -6.698 1.00 92.19 208 GLN A C 1
ATOM 1619 O O . GLN A 1 208 ? 14.137 8.181 -5.974 1.00 92.19 208 GLN A O 1
ATOM 1624 N N . ARG A 1 209 ? 12.214 7.215 -6.605 1.00 86.69 209 ARG A N 1
ATOM 1625 C CA . ARG A 1 209 ? 11.377 7.919 -5.625 1.00 86.69 209 ARG A CA 1
ATOM 1626 C C . ARG A 1 209 ? 11.729 7.482 -4.211 1.00 86.69 209 ARG A C 1
ATOM 1628 O O . ARG A 1 209 ? 11.706 6.297 -3.882 1.00 86.69 209 ARG A O 1
ATOM 1635 N N . MET A 1 210 ? 12.041 8.447 -3.353 1.00 85.19 210 MET A N 1
ATOM 1636 C CA . MET A 1 210 ? 12.389 8.149 -1.972 1.00 85.19 210 MET A CA 1
ATOM 1637 C C . MET A 1 210 ? 11.119 7.850 -1.167 1.00 85.19 210 MET A C 1
ATOM 1639 O O . MET A 1 210 ? 10.203 8.670 -1.176 1.00 85.19 210 MET A O 1
ATOM 1643 N N . PRO A 1 211 ? 11.073 6.766 -0.368 1.00 85.50 211 PRO A N 1
ATOM 1644 C CA . PRO A 1 211 ? 9.895 6.411 0.429 1.00 85.50 211 PRO A CA 1
ATOM 1645 C C . PRO A 1 211 ? 9.368 7.555 1.301 1.00 85.50 211 PRO A C 1
ATOM 1647 O O . PRO A 1 211 ? 8.166 7.710 1.455 1.00 85.50 211 PRO A O 1
ATOM 1650 N N . ARG A 1 212 ? 10.257 8.417 1.815 1.00 85.44 212 ARG A N 1
ATOM 1651 C CA . ARG A 1 212 ? 9.903 9.590 2.638 1.00 85.44 212 ARG A CA 1
ATOM 1652 C C . ARG A 1 212 ? 9.040 10.645 1.923 1.00 85.44 212 ARG A C 1
ATOM 1654 O O . ARG A 1 212 ? 8.391 11.450 2.588 1.00 85.44 212 ARG A O 1
ATOM 1661 N N . GLU A 1 213 ? 9.081 10.668 0.597 1.00 86.75 213 GLU A N 1
ATOM 1662 C CA . GLU A 1 213 ? 8.340 11.601 -0.258 1.00 86.75 213 GLU A CA 1
ATOM 1663 C C . GLU A 1 213 ? 7.028 10.984 -0.762 1.00 86.75 213 GLU A C 1
ATOM 1665 O O . GLU A 1 213 ? 6.180 11.702 -1.281 1.00 86.75 213 GLU A O 1
ATOM 1670 N N . MET A 1 214 ? 6.832 9.676 -0.564 1.00 92.56 214 MET A N 1
ATOM 1671 C CA . MET A 1 214 ? 5.648 8.966 -1.039 1.00 92.56 214 MET A CA 1
ATOM 1672 C C . MET A 1 214 ? 4.450 9.223 -0.116 1.00 92.56 214 MET A C 1
ATOM 1674 O O . MET A 1 214 ? 4.576 9.043 1.102 1.00 92.56 214 MET A O 1
ATOM 1678 N N . PRO A 1 215 ? 3.280 9.605 -0.655 1.00 94.81 215 PRO A N 1
ATOM 1679 C CA . PRO A 1 215 ? 2.061 9.676 0.136 1.00 94.81 215 PRO A CA 1
ATOM 1680 C C . PRO A 1 215 ? 1.574 8.262 0.496 1.00 94.81 215 PRO A C 1
ATOM 1682 O O . PRO A 1 215 ? 1.921 7.290 -0.171 1.00 94.81 215 PRO A O 1
ATOM 1685 N N . THR A 1 216 ? 0.767 8.129 1.548 1.00 96.25 216 THR A N 1
ATOM 1686 C CA . THR A 1 216 ? 0.125 6.857 1.920 1.00 96.25 216 THR A CA 1
ATOM 1687 C C . THR A 1 216 ? -1.177 7.105 2.675 1.00 96.25 216 THR A C 1
ATOM 1689 O O . THR A 1 216 ? -1.309 8.105 3.378 1.00 96.25 216 THR A O 1
ATOM 1692 N N . LEU A 1 217 ? -2.118 6.175 2.533 1.00 97.12 217 LEU A N 1
ATOM 1693 C CA . LEU A 1 217 ? -3.380 6.067 3.265 1.00 97.12 217 LEU A CA 1
ATOM 1694 C C . LEU A 1 217 ? -3.253 5.127 4.473 1.00 97.12 217 LEU A C 1
ATOM 1696 O O . LEU A 1 217 ? -4.258 4.685 5.025 1.00 97.12 217 LEU A O 1
ATOM 1700 N N . THR A 1 218 ? -2.029 4.777 4.873 1.00 96.94 218 THR A N 1
ATOM 1701 C CA . THR A 1 218 ? -1.794 3.926 6.040 1.00 96.94 218 THR A CA 1
ATOM 1702 C C . THR A 1 218 ? -2.393 4.575 7.289 1.00 96.94 218 THR A C 1
ATOM 1704 O O . THR A 1 218 ? -2.006 5.685 7.658 1.00 96.94 218 THR A O 1
ATOM 1707 N N . LEU A 1 219 ? -3.313 3.870 7.948 1.00 97.25 219 LEU A N 1
ATOM 1708 C CA . LEU A 1 219 ? -3.895 4.268 9.229 1.00 97.25 219 LEU A CA 1
ATOM 1709 C C . LEU A 1 219 ? -3.199 3.512 10.362 1.00 97.25 219 LEU A C 1
ATOM 1711 O O . LEU A 1 219 ? -2.880 2.334 10.207 1.00 97.25 219 LEU A O 1
ATOM 1715 N N . ASP A 1 220 ? -2.974 4.160 11.495 1.00 96.06 220 ASP A N 1
ATOM 1716 C CA . ASP A 1 220 ? -2.286 3.599 12.654 1.00 96.06 220 ASP A CA 1
ATOM 1717 C C . ASP A 1 220 ? -2.955 4.098 13.938 1.00 96.06 220 ASP A C 1
ATOM 1719 O O . ASP A 1 220 ? -3.147 5.297 14.132 1.00 96.06 220 ASP A O 1
ATOM 1723 N N . ALA A 1 221 ? -3.331 3.166 14.809 1.00 95.06 221 ALA A N 1
ATOM 1724 C CA . ALA A 1 221 ? -3.856 3.464 16.131 1.00 95.06 221 ALA A CA 1
ATOM 1725 C C . ALA A 1 221 ? -3.049 2.719 17.185 1.00 95.06 221 ALA A C 1
ATOM 1727 O O . ALA A 1 221 ? -2.828 1.511 17.086 1.00 95.06 221 ALA A O 1
ATOM 1728 N N . MET A 1 222 ? -2.661 3.449 18.227 1.00 94.69 222 MET A N 1
ATOM 1729 C CA . MET A 1 222 ? -1.987 2.913 19.401 1.00 94.69 222 MET A CA 1
ATOM 1730 C C . MET A 1 222 ? -2.804 3.250 20.641 1.00 94.69 222 MET A C 1
ATOM 1732 O O . MET A 1 222 ? -3.152 4.407 20.866 1.00 94.69 222 MET A O 1
ATOM 1736 N N . PHE A 1 223 ? -3.112 2.243 21.447 1.00 94.44 223 PHE A N 1
ATOM 1737 C CA . PHE A 1 223 ? -3.899 2.407 22.665 1.00 94.44 223 PHE A CA 1
ATOM 1738 C C . PHE A 1 223 ? -3.499 1.368 23.709 1.00 94.44 223 PHE A C 1
ATOM 1740 O O . PHE A 1 223 ? -2.836 0.377 23.406 1.00 94.44 223 PHE A O 1
ATOM 1747 N N . ASN A 1 224 ? -3.894 1.600 24.959 1.00 92.69 224 ASN A N 1
ATOM 1748 C CA . ASN A 1 224 ? -3.640 0.637 26.021 1.00 92.69 224 ASN A CA 1
ATOM 1749 C C . ASN A 1 224 ? -4.602 -0.549 25.892 1.00 92.69 224 ASN A C 1
ATOM 1751 O O . ASN A 1 224 ? -5.817 -0.366 25.812 1.00 92.69 224 ASN A O 1
ATOM 1755 N N . GLY A 1 225 ? -4.057 -1.760 25.891 1.00 85.00 225 GLY A N 1
ATOM 1756 C CA . GLY A 1 225 ? -4.833 -2.984 26.014 1.00 85.00 225 GLY A CA 1
ATOM 1757 C C . GLY A 1 225 ? -5.455 -3.114 27.410 1.00 85.00 225 GLY A C 1
ATOM 1758 O O . GLY A 1 225 ? -4.956 -2.526 28.374 1.00 85.00 225 GLY A O 1
ATOM 1759 N N . PRO A 1 226 ? -6.544 -3.885 27.547 1.00 83.06 226 PRO A N 1
ATOM 1760 C CA . PRO A 1 226 ? -7.169 -4.119 28.843 1.00 83.06 226 PRO A CA 1
ATOM 1761 C C . PRO A 1 226 ? -6.245 -4.938 29.760 1.00 83.06 226 PRO A C 1
ATOM 1763 O O . PRO A 1 226 ? -5.642 -5.918 29.325 1.00 83.06 226 PRO A O 1
ATOM 1766 N N . GLU A 1 227 ? -6.198 -4.602 31.055 1.00 78.88 227 GLU A N 1
ATOM 1767 C CA . GLU A 1 227 ? -5.463 -5.394 32.061 1.00 78.88 227 GLU A CA 1
ATOM 1768 C C . GLU A 1 227 ? -6.003 -6.830 32.177 1.00 78.88 227 GLU A C 1
ATOM 1770 O O . GLU A 1 227 ? -5.265 -7.769 32.482 1.00 78.88 227 GLU A O 1
ATOM 1775 N N . ARG A 1 228 ? -7.307 -7.008 31.924 1.00 73.94 228 ARG A N 1
ATOM 1776 C CA . ARG A 1 228 ? -7.987 -8.303 31.837 1.00 73.94 228 ARG A CA 1
ATOM 1777 C C . ARG A 1 228 ? -9.037 -8.275 30.737 1.00 73.94 228 ARG A C 1
ATOM 1779 O O . ARG A 1 228 ? -9.863 -7.369 30.697 1.00 73.94 228 ARG A O 1
ATOM 1786 N N . ARG A 1 229 ? -9.043 -9.305 29.890 1.00 73.81 229 ARG A N 1
ATOM 1787 C CA . ARG A 1 229 ? -10.105 -9.525 28.901 1.00 73.81 229 ARG A CA 1
ATOM 1788 C C . ARG A 1 229 ? -11.281 -10.272 29.544 1.00 73.81 229 ARG A C 1
ATOM 1790 O O . ARG A 1 229 ? -11.040 -11.158 30.371 1.00 73.81 229 ARG A O 1
ATOM 1797 N N . PRO A 1 230 ? -12.536 -9.954 29.186 1.00 69.00 230 PRO A N 1
ATOM 1798 C CA . PRO A 1 230 ? -13.691 -10.706 29.660 1.00 69.00 230 PRO A CA 1
ATOM 1799 C C . PRO A 1 230 ? -13.647 -12.148 29.128 1.00 69.00 230 PRO A C 1
ATOM 1801 O O . PRO A 1 230 ? -13.192 -12.397 28.012 1.00 69.00 230 PRO A O 1
ATOM 1804 N N . PHE A 1 231 ? -14.129 -13.107 29.921 1.00 62.56 231 PHE A N 1
ATOM 1805 C CA . PHE A 1 231 ? -14.206 -14.523 29.548 1.00 62.56 231 PHE A CA 1
ATOM 1806 C C . PHE A 1 231 ? -15.623 -15.056 29.794 1.00 62.56 231 PHE A C 1
ATOM 1808 O O . PHE A 1 231 ? -16.259 -14.711 30.787 1.00 62.56 231 PHE A O 1
ATOM 1815 N N . GLY A 1 232 ? -16.129 -15.915 28.906 1.00 63.44 232 GLY A N 1
ATOM 1816 C CA . GLY A 1 232 ? -17.439 -16.555 29.072 1.00 63.44 232 GLY A CA 1
ATOM 1817 C C . GLY A 1 232 ? -18.642 -15.629 28.825 1.00 63.44 232 GLY A C 1
ATOM 1818 O O . GLY A 1 232 ? -18.638 -14.818 27.901 1.00 63.44 232 GLY A O 1
ATOM 1819 N N . ARG A 1 233 ? -19.712 -15.790 29.618 1.00 55.66 233 ARG A N 1
ATOM 1820 C CA . ARG A 1 233 ? -21.032 -15.147 29.415 1.00 55.66 233 ARG A CA 1
ATOM 1821 C C . ARG A 1 233 ? -20.987 -13.614 29.485 1.00 55.66 233 ARG A C 1
ATOM 1823 O O . ARG A 1 233 ? -21.749 -12.957 28.776 1.00 55.66 233 ARG A O 1
ATOM 1830 N N . ASP A 1 234 ? -20.073 -13.065 30.279 1.00 61.25 234 ASP A N 1
ATOM 1831 C CA . ASP A 1 234 ? -19.919 -11.619 30.469 1.00 61.25 234 ASP A CA 1
ATOM 1832 C C . ASP A 1 234 ? -19.429 -10.932 29.186 1.00 61.25 234 ASP A C 1
ATOM 1834 O O . ASP A 1 234 ? -19.911 -9.858 28.833 1.00 61.25 234 ASP A O 1
ATOM 1838 N N . ALA A 1 235 ? -18.564 -11.595 28.407 1.00 58.72 235 ALA A N 1
ATOM 1839 C CA . ALA A 1 235 ? -18.118 -11.085 27.109 1.00 58.72 235 ALA A CA 1
ATOM 1840 C C . ALA A 1 235 ? -19.285 -10.929 26.115 1.00 58.72 235 ALA A C 1
ATOM 1842 O O . ALA A 1 235 ? -19.343 -9.960 25.361 1.00 58.72 235 ALA A O 1
ATOM 1843 N N . TRP A 1 236 ? -20.246 -11.858 26.137 1.00 56.62 236 TRP A N 1
ATOM 1844 C CA . TRP A 1 236 ? -21.363 -11.877 25.189 1.00 56.62 236 TRP A CA 1
ATOM 1845 C C . TRP A 1 236 ? -22.445 -10.839 25.523 1.00 56.62 236 TRP A C 1
ATOM 1847 O O . TRP A 1 236 ? -22.942 -10.152 24.630 1.00 56.62 236 TRP A O 1
ATOM 1857 N N . LEU A 1 237 ? -22.776 -10.678 26.810 1.00 59.19 237 LEU A N 1
ATOM 1858 C CA . LEU A 1 237 ? -23.751 -9.680 27.273 1.00 59.19 237 LEU A CA 1
ATOM 1859 C C . LEU A 1 237 ? -23.257 -8.242 27.047 1.00 59.19 237 LEU A C 1
ATOM 1861 O O . LEU A 1 237 ? -24.041 -7.378 26.654 1.00 59.19 237 LEU A O 1
ATOM 1865 N N . HIS A 1 238 ? -21.960 -7.988 27.234 1.00 59.47 238 HIS A N 1
ATOM 1866 C CA . HIS A 1 238 ? -21.380 -6.662 27.020 1.00 59.47 238 HIS A CA 1
ATOM 1867 C C . HIS A 1 238 ? -21.130 -6.339 25.540 1.00 59.47 238 HIS A C 1
ATOM 1869 O O . HIS A 1 238 ? -21.360 -5.202 25.128 1.00 59.47 238 HIS A O 1
ATOM 1875 N N . PHE A 1 239 ? -20.769 -7.325 24.708 1.00 56.28 239 PHE A N 1
ATOM 1876 C CA . PHE A 1 239 ? -20.667 -7.138 23.254 1.00 56.28 239 PHE A CA 1
ATOM 1877 C C . PHE A 1 239 ? -21.988 -6.642 22.639 1.00 56.28 239 PHE A C 1
ATOM 1879 O O . PHE A 1 239 ? -21.989 -5.711 21.835 1.00 56.28 239 PHE A O 1
ATOM 1886 N N . GLN A 1 240 ? -23.130 -7.195 23.065 1.00 57.59 240 GLN A N 1
ATOM 1887 C CA . GLN A 1 240 ? -24.447 -6.740 22.600 1.00 57.59 240 GLN A CA 1
ATOM 1888 C C . GLN A 1 240 ? -24.778 -5.304 23.020 1.00 57.59 240 GLN A C 1
ATOM 1890 O O . GLN A 1 240 ? -25.392 -4.568 22.246 1.00 57.59 240 GLN A O 1
ATOM 1895 N N . GLN A 1 241 ? -24.342 -4.889 24.213 1.00 61.97 241 GLN A N 1
ATOM 1896 C CA . GLN A 1 241 ? -24.509 -3.515 24.690 1.00 61.97 241 GLN A CA 1
ATOM 1897 C C . GLN A 1 241 ? -23.639 -2.526 23.898 1.00 61.97 241 GLN A C 1
ATOM 1899 O O . GLN A 1 241 ? -24.138 -1.477 23.496 1.00 61.97 241 GLN A O 1
ATOM 1904 N N . ALA A 1 242 ? -22.379 -2.874 23.610 1.00 58.06 242 ALA A N 1
ATOM 1905 C CA . ALA A 1 242 ? -21.451 -2.032 22.848 1.00 58.06 242 ALA A CA 1
ATOM 1906 C C . ALA A 1 242 ? -21.849 -1.873 21.367 1.00 58.06 242 ALA A C 1
ATOM 1908 O O . ALA A 1 242 ? -21.603 -0.833 20.762 1.00 58.06 242 ALA A O 1
ATOM 1909 N N . GLN A 1 243 ? -22.509 -2.878 20.785 1.00 57.69 243 GLN A N 1
ATOM 1910 C CA . GLN A 1 243 ? -23.030 -2.827 19.413 1.00 57.69 243 GLN A CA 1
ATOM 1911 C C . GLN A 1 243 ? -24.376 -2.083 19.291 1.00 57.69 243 GLN A C 1
ATOM 1913 O O . GLN A 1 243 ? -24.914 -1.971 18.192 1.00 57.69 243 GLN A O 1
ATOM 1918 N N . GLY A 1 244 ? -24.956 -1.589 20.394 1.00 48.72 244 GLY A N 1
ATOM 1919 C CA . GLY A 1 244 ? -26.258 -0.909 20.373 1.00 48.72 244 GLY A CA 1
ATOM 1920 C C . GLY A 1 244 ? -27.433 -1.814 19.973 1.00 48.72 244 GLY A C 1
ATOM 1921 O O . GLY A 1 244 ? -28.512 -1.319 19.642 1.00 48.72 244 GLY A O 1
ATOM 1922 N N . VAL A 1 245 ? -27.255 -3.140 20.008 1.00 49.25 245 VAL A N 1
ATOM 1923 C CA . VAL A 1 245 ? -28.291 -4.108 19.634 1.00 49.25 245 VAL A CA 1
ATOM 1924 C C . VAL A 1 245 ? -29.270 -4.241 20.800 1.00 49.25 245 VAL A C 1
ATOM 1926 O O . VAL A 1 245 ? -29.050 -4.997 21.745 1.00 49.25 245 VAL A O 1
ATOM 1929 N N . ARG A 1 246 ? -30.383 -3.498 20.751 1.00 42.28 246 ARG A N 1
ATOM 1930 C CA . ARG A 1 246 ? -31.527 -3.746 21.640 1.00 42.28 246 ARG A CA 1
ATOM 1931 C C . ARG A 1 246 ? -32.119 -5.111 21.299 1.00 42.28 246 ARG A C 1
ATOM 1933 O O . ARG A 1 246 ? -32.715 -5.280 20.240 1.00 42.28 246 ARG A O 1
ATOM 1940 N N . GLN A 1 247 ? -31.986 -6.075 22.205 1.00 44.97 247 GLN A N 1
ATOM 1941 C CA . GLN A 1 247 ? -32.733 -7.324 22.113 1.00 44.97 247 GLN A CA 1
ATOM 1942 C C . GLN A 1 247 ? -34.234 -7.038 22.264 1.00 44.97 247 GLN A C 1
ATOM 1944 O O . GLN A 1 247 ? -34.705 -6.731 23.357 1.00 44.97 247 GLN A O 1
ATOM 1949 N N . SER A 1 248 ? -34.996 -7.170 21.180 1.00 43.31 248 SER A N 1
ATOM 1950 C CA . SER A 1 248 ? -36.410 -7.528 21.264 1.00 43.31 248 SER A CA 1
ATOM 1951 C C . SER A 1 248 ? -36.495 -9.053 21.292 1.00 43.31 248 SER A C 1
ATOM 1953 O O . SER A 1 248 ? -36.401 -9.697 20.246 1.00 43.31 248 SER A O 1
ATOM 1955 N N . TRP A 1 249 ? -36.636 -9.638 22.478 1.00 36.22 249 TRP A N 1
ATOM 1956 C CA . TRP A 1 249 ? -37.126 -11.012 22.575 1.00 36.22 249 TRP A CA 1
ATOM 1957 C C . TRP A 1 249 ? -38.657 -10.993 22.535 1.00 36.22 249 TRP A C 1
ATOM 1959 O O . TRP A 1 249 ? -39.257 -10.116 23.162 1.00 36.22 249 TRP A O 1
ATOM 1969 N N . PRO A 1 250 ? -39.302 -11.926 21.814 1.00 43.53 250 PRO A N 1
ATOM 1970 C CA . PRO A 1 250 ? -40.735 -12.112 21.927 1.00 43.53 250 PRO A CA 1
ATOM 1971 C C . PRO A 1 250 ? -41.042 -12.710 23.302 1.00 43.53 250 PRO A C 1
ATOM 1973 O O . PRO A 1 250 ? -40.445 -13.713 23.697 1.00 43.53 250 PRO A O 1
ATOM 1976 N N . ASN A 1 251 ? -41.970 -12.083 24.027 1.00 37.44 251 ASN A N 1
ATOM 1977 C CA . ASN A 1 251 ? -42.647 -12.736 25.140 1.00 37.44 251 ASN A CA 1
ATOM 1978 C C . ASN A 1 251 ? -43.366 -13.964 24.574 1.00 37.44 251 ASN A C 1
ATOM 1980 O O . ASN A 1 251 ? -44.273 -13.817 23.756 1.00 37.44 251 ASN A O 1
ATOM 1984 N N . ASN A 1 252 ? -42.939 -15.153 24.988 1.00 39.38 252 ASN A N 1
ATOM 1985 C CA . ASN A 1 252 ? -43.780 -16.335 24.889 1.00 39.38 252 ASN A CA 1
ATOM 1986 C C . ASN A 1 252 ? -44.672 -16.346 26.132 1.00 39.38 252 ASN A C 1
ATOM 1988 O O . ASN A 1 252 ? -44.187 -16.643 27.227 1.00 39.38 252 ASN A O 1
ATOM 1992 N N . ASP A 1 253 ? -45.931 -15.968 25.925 1.00 44.09 253 ASP A N 1
ATOM 1993 C CA . ASP A 1 253 ? -47.065 -16.446 26.720 1.00 44.09 253 ASP A CA 1
ATOM 1994 C C . ASP A 1 253 ? -47.337 -17.931 26.410 1.00 44.09 253 ASP A C 1
ATOM 1996 O O . ASP A 1 253 ? -47.128 -18.344 25.241 1.00 44.09 253 ASP A O 1
#

Radius of gyration: 21.09 Å; chains: 1; bounding box: 72×35×58 Å

pLDDT: mean 88.16, std 12.81, range [36.22, 98.31]